Protein AF-A0A7K3IZN2-F1 (afdb_monomer)

Nearest PDB structures (foldseek):
  8r2d-assembly1_D  TM=2.328E-01  e=1.402E+00  Homo sapiens
  8rbx-assembly1_d  TM=2.480E-01  e=2.726E+00  Homo sapiens
  8rbz-assembly1_d  TM=2.252E-01  e=7.978E+00  Homo sapiens

pLDDT: mean 94.63, std 5.2, range [65.62, 98.69]

Radius of gyration: 19.04 Å; Cα contacts (8 Å, |Δi|>4): 300; chains: 1; bounding box: 40×36×53 Å

Secondary structure (DSSP, 8-state):
-TTSB--TTSTT--TTHHHHGGG--SSHHHHHHHHHHIIIIIHHHHHHH-HHHHHHHHHHHHHHHHHHHHHHHHHHHHHHHTTS-HHHHHHHHHHHHHHHHTT---SSHHHHHHHHHHHS-B--SHHHHHHHHHHHHHHSTTPEEEETTTTEEEEHHHHHHHHHHHHHHHHHH-TTTHHHHHHHHHHHHHHHHHHHHHHHH-S---

Mean predicted aligned error: 3.73 Å

Structure (mmCIF, N/CA/C/O backbone):
data_AF-A0A7K3IZN2-F1
#
_entry.id   AF-A0A7K3IZN2-F1
#
loop_
_atom_site.group_PDB
_atom_site.id
_atom_site.type_symbol
_atom_site.label_atom_id
_atom_site.label_alt_id
_atom_site.label_comp_id
_atom_site.label_asym_id
_atom_site.label_entity_id
_atom_site.label_seq_id
_atom_site.pdbx_PDB_ins_code
_atom_site.Cartn_x
_atom_site.Cartn_y
_atom_site.Cartn_z
_atom_site.occupancy
_atom_site.B_iso_or_equiv
_atom_site.auth_seq_id
_atom_site.auth_comp_id
_atom_site.auth_asym_id
_atom_site.auth_atom_id
_atom_site.pdbx_PDB_model_num
ATOM 1 N N . SER A 1 1 ? -2.792 -7.149 -15.063 1.00 67.12 1 SER A N 1
ATOM 2 C CA . SER A 1 1 ? -4.124 -7.344 -14.435 1.00 67.12 1 SER A CA 1
ATOM 3 C C . SER A 1 1 ? -4.876 -6.029 -14.482 1.00 67.12 1 SER A C 1
ATOM 5 O O . SER A 1 1 ? -4.332 -5.040 -14.019 1.00 67.12 1 SER A O 1
ATOM 7 N N . THR A 1 2 ? -6.097 -5.981 -15.021 1.00 83.88 2 THR A N 1
ATOM 8 C CA . THR A 1 2 ? -6.820 -4.718 -15.288 1.00 83.88 2 THR A CA 1
ATOM 9 C C . THR A 1 2 ? -7.118 -3.884 -14.033 1.00 83.88 2 THR A C 1
ATOM 11 O O . THR A 1 2 ? -7.290 -2.671 -14.140 1.00 83.88 2 THR A O 1
ATOM 14 N N . LEU A 1 3 ? -7.173 -4.521 -12.857 1.00 94.38 3 LEU A N 1
ATOM 15 C CA . LEU A 1 3 ? -7.628 -3.922 -11.596 1.00 94.38 3 LEU A CA 1
ATOM 16 C C . LEU A 1 3 ? -6.505 -3.584 -10.600 1.00 94.38 3 LEU A C 1
ATOM 18 O O . LEU A 1 3 ? -6.794 -2.972 -9.572 1.00 94.38 3 LEU A O 1
ATOM 22 N N . GLY A 1 4 ? -5.262 -3.996 -10.869 1.00 95.75 4 GLY A N 1
ATOM 23 C CA . GLY A 1 4 ? -4.106 -3.633 -10.043 1.00 95.75 4 GLY A CA 1
ATOM 24 C C . GLY A 1 4 ? -3.620 -2.215 -10.346 1.00 95.75 4 GLY A C 1
ATOM 25 O O . GLY A 1 4 ? -3.815 -1.732 -11.458 1.00 95.75 4 GLY A O 1
ATOM 26 N N . LEU A 1 5 ? -3.025 -1.549 -9.359 1.00 97.00 5 LEU A N 1
ATOM 27 C CA . LEU A 1 5 ? -2.559 -0.169 -9.466 1.00 97.00 5 LEU A CA 1
ATOM 28 C C . LEU A 1 5 ? -1.216 -0.118 -10.18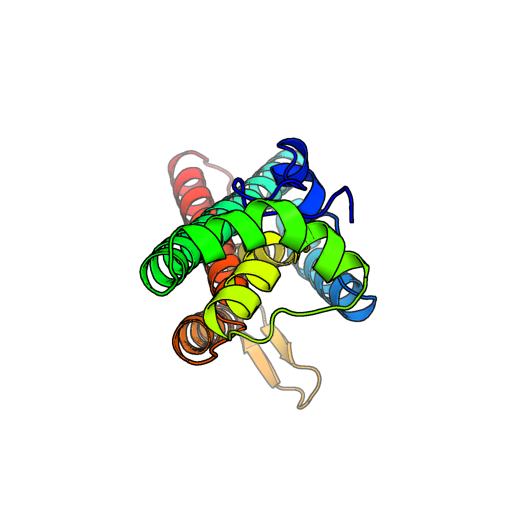3 1.00 97.00 5 LEU A C 1
ATOM 30 O O . LEU A 1 5 ? -0.214 -0.587 -9.656 1.00 97.00 5 LEU A O 1
ATOM 34 N N . TYR A 1 6 ? -1.213 0.446 -11.386 1.00 96.69 6 TYR A N 1
ATOM 35 C CA . TYR A 1 6 ? 0.014 0.799 -12.091 1.00 96.69 6 TYR A CA 1
ATOM 36 C C . TYR A 1 6 ? 0.435 2.226 -11.734 1.00 96.69 6 TYR A C 1
ATOM 38 O O . TYR A 1 6 ? -0.407 3.063 -11.411 1.00 96.69 6 TYR A O 1
ATOM 46 N N . PHE A 1 7 ? 1.728 2.523 -11.842 1.00 96.44 7 PHE A N 1
ATOM 47 C CA . PHE A 1 7 ? 2.221 3.889 -11.689 1.00 96.44 7 PHE A CA 1
ATOM 48 C C . PHE A 1 7 ? 1.625 4.804 -12.782 1.00 96.44 7 PHE A C 1
ATOM 50 O O . PHE A 1 7 ? 1.573 4.374 -13.935 1.00 96.44 7 PHE A O 1
ATOM 57 N N . PRO A 1 8 ? 1.239 6.067 -12.506 1.00 95.81 8 PRO A N 1
ATOM 58 C CA . PRO A 1 8 ? 0.595 6.957 -13.481 1.00 95.81 8 PRO A CA 1
ATOM 59 C C . PRO A 1 8 ? 1.332 7.207 -14.802 1.00 95.81 8 PRO A C 1
ATOM 61 O O . PRO A 1 8 ? 0.719 7.698 -15.746 1.00 95.81 8 PRO A O 1
ATOM 64 N N . LYS A 1 9 ? 2.638 6.922 -14.883 1.00 94.56 9 LYS A N 1
ATOM 65 C CA . LYS A 1 9 ? 3.413 6.999 -16.136 1.00 94.56 9 LYS A CA 1
ATOM 66 C C . LYS A 1 9 ? 3.343 5.732 -16.993 1.00 94.56 9 LYS A C 1
ATOM 68 O O . LYS A 1 9 ? 3.849 5.744 -18.105 1.00 94.56 9 LYS A O 1
ATOM 73 N N . SER A 1 10 ? 2.750 4.659 -16.483 1.00 94.44 10 SER A N 1
ATOM 74 C CA . SER A 1 10 ? 2.520 3.419 -17.218 1.00 94.44 10 SER A CA 1
ATOM 75 C C . SER A 1 10 ? 1.379 3.575 -18.219 1.00 94.44 10 SER A C 1
ATOM 77 O O . SER A 1 10 ? 0.338 4.142 -17.885 1.00 94.44 10 SER A O 1
ATOM 79 N N . GLU A 1 11 ? 1.515 2.975 -19.400 1.00 92.69 11 GLU A N 1
ATOM 80 C CA . GLU A 1 11 ? 0.431 2.869 -20.389 1.00 92.69 11 GLU A CA 1
ATOM 81 C C . GLU A 1 11 ? -0.781 2.084 -19.853 1.00 92.69 11 GLU A C 1
ATOM 83 O O . GLU A 1 11 ? -1.915 2.270 -20.295 1.00 92.69 11 GLU A O 1
ATOM 88 N N . ASN A 1 12 ? -0.556 1.227 -18.853 1.00 93.38 12 ASN A N 1
ATOM 89 C CA . ASN A 1 12 ? -1.578 0.374 -18.250 1.00 93.38 12 ASN A CA 1
ATOM 90 C C . ASN A 1 12 ? -2.361 1.050 -17.111 1.00 93.38 12 ASN A C 1
ATOM 92 O O . ASN A 1 12 ? -3.297 0.447 -16.561 1.00 93.38 12 ASN A O 1
ATOM 96 N N . PHE A 1 13 ? -1.999 2.282 -16.739 1.00 95.56 13 PHE A N 1
ATOM 97 C CA . PHE A 1 13 ? -2.647 3.001 -15.649 1.00 95.56 13 PHE A CA 1
ATOM 98 C C . PHE A 1 13 ? -4.091 3.381 -15.975 1.00 95.56 13 PHE A C 1
ATOM 100 O O . PHE A 1 13 ? -4.413 3.924 -17.032 1.00 95.56 13 PHE A O 1
ATOM 107 N N . LYS A 1 14 ? -4.981 3.138 -15.011 1.00 96.38 14 LYS A N 1
ATOM 108 C CA . LYS A 1 14 ? -6.383 3.558 -15.054 1.00 96.38 14 LYS A CA 1
ATOM 109 C C . LYS A 1 14 ? -6.765 4.140 -13.693 1.00 96.38 14 LYS A C 1
ATOM 111 O O . LYS A 1 14 ? -6.595 3.444 -12.695 1.00 96.38 14 LYS A O 1
ATOM 116 N N . PRO A 1 15 ? -7.385 5.334 -13.613 1.00 95.50 15 PRO A N 1
ATOM 117 C CA . PRO A 1 15 ? -7.719 5.968 -12.331 1.00 95.50 15 PRO A CA 1
ATOM 118 C C . PRO A 1 15 ? -8.533 5.094 -11.365 1.00 95.50 15 PRO A C 1
ATOM 120 O O . PRO A 1 15 ? -8.343 5.159 -10.154 1.00 95.50 15 PRO A O 1
ATOM 123 N N . VAL A 1 16 ? -9.405 4.225 -11.888 1.00 96.19 16 VAL A N 1
ATOM 124 C CA . VAL A 1 16 ? -10.205 3.282 -11.084 1.00 96.19 16 VAL A CA 1
ATOM 125 C C . VAL A 1 16 ? -9.343 2.315 -10.254 1.00 96.19 16 VAL A C 1
ATOM 127 O O . VAL A 1 16 ? -9.769 1.870 -9.186 1.00 96.19 16 VAL A O 1
ATOM 130 N N . GLN A 1 17 ? -8.108 2.046 -10.691 1.00 97.44 17 GLN A N 1
ATOM 131 C CA . GLN A 1 17 ? -7.169 1.157 -10.010 1.00 97.44 17 GLN A CA 1
ATOM 132 C C . GLN A 1 17 ? -6.768 1.666 -8.627 1.00 97.44 17 GLN A C 1
ATOM 134 O O . GLN A 1 17 ? -6.502 0.850 -7.746 1.00 97.44 17 GLN A O 1
ATOM 139 N N . ILE A 1 18 ? -6.815 2.984 -8.392 1.00 96.25 18 ILE A N 1
ATOM 140 C CA . ILE A 1 18 ? -6.566 3.591 -7.073 1.00 96.25 18 ILE A CA 1
ATOM 141 C C . ILE A 1 18 ? -7.499 2.994 -6.015 1.00 96.25 18 ILE A C 1
ATOM 143 O O . ILE A 1 18 ? -7.099 2.840 -4.868 1.00 96.25 18 ILE A O 1
ATOM 147 N N . LEU A 1 19 ? -8.714 2.595 -6.395 1.00 96.44 19 LEU A N 1
ATOM 148 C CA . LEU A 1 19 ? -9.635 1.919 -5.489 1.00 96.44 19 LEU A CA 1
ATOM 149 C C . LEU A 1 19 ? -9.602 0.397 -5.657 1.00 96.44 19 LEU A C 1
ATOM 151 O O . LEU A 1 19 ? -9.592 -0.332 -4.668 1.00 96.44 19 LEU A O 1
ATOM 155 N N . THR A 1 20 ? -9.594 -0.109 -6.893 1.00 97.00 20 THR A N 1
ATOM 156 C CA . THR A 1 20 ? -9.792 -1.550 -7.125 1.00 97.00 20 THR A CA 1
ATOM 157 C C . THR A 1 20 ? -8.609 -2.405 -6.687 1.00 97.00 20 THR A C 1
ATOM 159 O O . THR A 1 20 ? -8.820 -3.555 -6.304 1.00 97.00 20 THR A O 1
ATOM 162 N N . HIS A 1 21 ? -7.386 -1.865 -6.672 1.00 97.25 21 HIS A N 1
ATOM 163 C CA . HIS A 1 21 ? -6.201 -2.627 -6.266 1.00 97.25 21 HIS A CA 1
ATOM 164 C C . HIS A 1 21 ? -6.281 -3.133 -4.820 1.00 97.25 21 HIS A C 1
ATOM 166 O O . HIS A 1 21 ? -5.726 -4.189 -4.512 1.00 97.25 21 HIS A O 1
ATOM 172 N N . MET A 1 22 ? -7.020 -2.419 -3.960 1.00 97.06 22 MET A N 1
ATOM 173 C CA . MET A 1 22 ? -7.245 -2.774 -2.557 1.00 97.06 22 MET A CA 1
ATOM 174 C C . MET A 1 22 ? -7.975 -4.113 -2.387 1.00 97.06 22 MET A C 1
ATOM 176 O O . MET A 1 22 ? -7.964 -4.685 -1.301 1.00 97.06 22 MET A O 1
ATOM 180 N N . PHE A 1 23 ? -8.628 -4.607 -3.440 1.00 95.75 23 PHE A N 1
ATOM 181 C CA . PHE A 1 23 ? -9.385 -5.862 -3.438 1.00 95.75 23 PHE A CA 1
ATOM 182 C C . PHE A 1 23 ? -8.688 -6.972 -4.238 1.00 95.75 23 PHE A C 1
ATOM 184 O O . PHE A 1 23 ? -9.164 -8.107 -4.286 1.00 95.75 23 PHE A O 1
ATOM 191 N N . MET A 1 24 ? -7.544 -6.665 -4.849 1.00 96.25 24 MET A N 1
ATOM 192 C CA . MET A 1 24 ? -6.749 -7.607 -5.629 1.00 96.25 24 MET A CA 1
ATOM 193 C C . MET A 1 24 ? -5.702 -8.288 -4.752 1.00 96.25 24 MET A C 1
ATOM 195 O O . MET A 1 24 ? -5.190 -7.694 -3.809 1.00 96.25 24 MET A O 1
ATOM 199 N N . HIS A 1 25 ? -5.347 -9.529 -5.078 1.00 95.06 25 HIS A N 1
ATOM 200 C CA . HIS A 1 25 ? -4.358 -10.298 -4.325 1.00 95.06 25 HIS A CA 1
ATOM 201 C C . HIS A 1 25 ? -3.435 -11.052 -5.278 1.00 95.06 25 HIS A C 1
ATOM 203 O O . HIS A 1 25 ? -3.879 -11.596 -6.286 1.00 95.06 25 HIS A O 1
ATOM 209 N N . ALA A 1 26 ? -2.144 -11.073 -4.949 1.00 92.31 26 ALA A N 1
ATOM 210 C CA . ALA A 1 26 ? -1.105 -11.648 -5.807 1.00 92.31 26 ALA A CA 1
ATOM 211 C C . ALA A 1 26 ? -1.160 -13.183 -5.882 1.00 92.31 26 ALA A C 1
ATOM 213 O O . ALA A 1 26 ? -0.803 -13.772 -6.896 1.00 92.31 26 ALA A O 1
ATOM 214 N N . ASN A 1 27 ? -1.573 -13.839 -4.797 1.00 94.62 27 ASN A N 1
ATOM 215 C CA . ASN A 1 27 ? -1.677 -15.291 -4.698 1.00 94.62 27 ASN A CA 1
ATOM 216 C C . ASN A 1 27 ? -2.605 -15.684 -3.536 1.00 94.62 27 ASN A C 1
ATOM 218 O O . ASN A 1 27 ? -3.057 -14.833 -2.764 1.00 94.62 27 ASN A O 1
ATOM 222 N N . PHE A 1 28 ? -2.865 -16.987 -3.407 1.00 96.31 28 PHE A N 1
ATOM 223 C CA . PHE A 1 28 ? -3.730 -17.543 -2.367 1.00 96.31 28 PHE A CA 1
ATOM 224 C C . PHE A 1 28 ? -3.286 -17.165 -0.948 1.00 96.31 28 PHE A C 1
ATOM 226 O O . PHE A 1 28 ? -4.109 -16.715 -0.158 1.00 96.31 28 PHE A O 1
ATOM 233 N N . TRP A 1 29 ? -1.996 -17.295 -0.621 1.00 96.06 29 TRP A N 1
ATOM 234 C CA . TRP A 1 29 ? -1.496 -16.995 0.724 1.00 96.06 29 TRP A CA 1
ATOM 235 C C . TRP A 1 29 ? -1.621 -15.513 1.068 1.00 96.06 29 TRP A C 1
ATOM 237 O O . TRP A 1 29 ? -2.002 -15.167 2.185 1.00 96.06 29 TRP A O 1
ATOM 247 N N . HIS A 1 30 ? -1.380 -14.638 0.093 1.00 93.94 30 HIS A N 1
ATOM 248 C CA . HIS A 1 30 ? -1.576 -13.205 0.259 1.00 93.94 30 HIS A CA 1
ATOM 249 C C . HIS A 1 30 ? -3.050 -12.868 0.545 1.00 93.94 30 HIS A C 1
ATOM 251 O O . HIS A 1 30 ? -3.336 -12.066 1.432 1.00 93.94 30 HIS A O 1
ATOM 257 N N . LEU A 1 31 ? -3.998 -13.508 -0.148 1.00 96.19 31 LEU A N 1
ATOM 258 C CA . LEU A 1 31 ? -5.425 -13.378 0.163 1.00 96.19 31 LEU A CA 1
ATOM 259 C C . LEU A 1 31 ? -5.748 -13.917 1.560 1.00 96.19 31 LEU A C 1
ATOM 261 O O . LEU A 1 31 ? -6.372 -13.221 2.359 1.00 96.19 31 LEU A O 1
ATOM 265 N N . PHE A 1 32 ? -5.295 -15.131 1.864 1.00 97.38 32 PHE A N 1
ATOM 266 C CA . PHE A 1 32 ? -5.582 -15.812 3.119 1.00 97.38 32 PHE A CA 1
ATOM 267 C C . PHE A 1 32 ? -5.173 -14.973 4.332 1.00 97.38 32 PHE A C 1
ATOM 269 O O . PHE A 1 32 ? -6.008 -14.719 5.196 1.00 97.38 32 PHE A O 1
ATOM 276 N N . PHE A 1 33 ? -3.929 -14.486 4.389 1.00 95.31 33 PHE A N 1
ATOM 277 C CA . PHE A 1 33 ? -3.454 -13.730 5.552 1.00 95.31 33 PHE A CA 1
ATOM 278 C C . PHE A 1 33 ? -4.123 -12.359 5.696 1.00 95.31 33 PHE A C 1
ATOM 280 O O . PHE A 1 33 ? -4.414 -11.951 6.821 1.00 95.31 33 PHE A O 1
ATOM 287 N N . ASN A 1 34 ? -4.436 -11.676 4.588 1.00 96.56 34 ASN A N 1
ATOM 288 C CA . ASN A 1 34 ? -5.205 -10.431 4.646 1.00 96.56 34 ASN A CA 1
ATOM 289 C C . ASN A 1 34 ? -6.608 -10.679 5.206 1.00 96.56 34 ASN A C 1
ATOM 291 O O . ASN A 1 34 ? -7.033 -9.987 6.129 1.00 96.56 34 ASN A O 1
ATOM 295 N N . MET A 1 35 ? -7.317 -11.687 4.690 1.00 97.12 35 MET A N 1
ATOM 296 C CA . MET A 1 35 ? -8.674 -11.995 5.148 1.00 97.12 35 MET A CA 1
ATOM 297 C C . MET A 1 35 ? -8.683 -12.524 6.581 1.00 97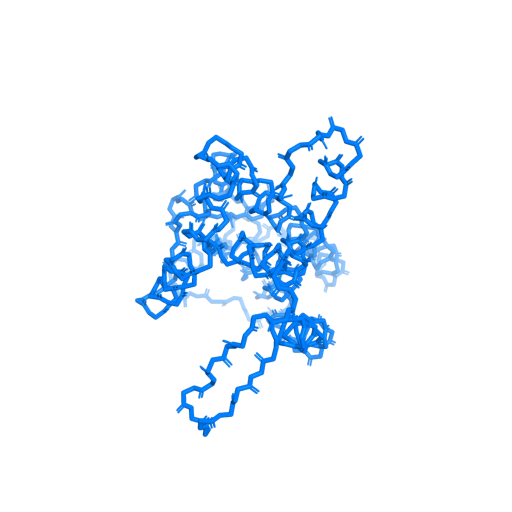.12 35 MET A C 1
ATOM 299 O O . MET A 1 35 ? -9.566 -12.171 7.353 1.00 97.12 35 MET A O 1
ATOM 303 N N . TYR A 1 36 ? -7.676 -13.305 6.971 1.00 95.81 36 TYR A N 1
ATOM 304 C CA . TYR A 1 36 ? -7.503 -13.782 8.340 1.00 95.81 36 TYR A CA 1
ATOM 305 C C . TYR A 1 36 ? -7.314 -12.622 9.327 1.00 95.81 36 TYR A C 1
ATOM 307 O O . TYR A 1 36 ? -7.978 -12.568 10.363 1.00 95.81 36 TYR A O 1
ATOM 315 N N . ALA A 1 37 ? -6.465 -11.648 8.989 1.00 95.94 37 ALA A N 1
ATOM 316 C CA . ALA A 1 37 ? -6.274 -10.460 9.813 1.00 95.94 37 ALA A CA 1
ATOM 317 C C . ALA A 1 37 ? -7.537 -9.579 9.866 1.00 95.94 37 ALA A C 1
ATOM 319 O O . ALA A 1 37 ? -7.912 -9.118 10.946 1.00 95.94 37 ALA A O 1
ATOM 320 N N . LEU A 1 38 ? -8.229 -9.381 8.737 1.00 96.31 38 LEU A N 1
ATOM 321 C CA . LEU A 1 38 ? -9.513 -8.668 8.709 1.00 96.31 38 LEU A CA 1
ATOM 322 C C . LEU A 1 38 ? -10.577 -9.365 9.554 1.00 96.31 38 LEU A C 1
ATOM 324 O O . LEU A 1 38 ? -11.294 -8.698 10.292 1.00 96.31 38 LEU A O 1
ATOM 328 N N . PHE A 1 39 ? -10.655 -10.690 9.489 1.00 96.38 39 PHE A N 1
ATOM 329 C CA . PHE A 1 39 ? -11.607 -11.465 10.270 1.00 96.38 39 PHE A CA 1
ATOM 330 C C . PHE A 1 39 ? -11.360 -11.306 11.775 1.00 96.38 39 PHE A C 1
ATOM 332 O O . PHE A 1 39 ? -12.281 -10.987 12.518 1.00 96.38 39 PHE A O 1
ATOM 339 N N . ILE A 1 40 ? -10.111 -11.447 12.230 1.00 95.00 40 ILE A N 1
ATOM 340 C CA . ILE A 1 40 ? -9.787 -11.379 13.663 1.00 95.00 40 ILE A CA 1
ATOM 341 C C . ILE A 1 40 ? -9.867 -9.951 14.200 1.00 95.00 40 ILE A C 1
ATOM 343 O O . ILE A 1 40 ? -10.526 -9.691 15.205 1.00 95.00 40 ILE A O 1
ATOM 347 N N . PHE A 1 41 ? -9.156 -9.018 13.570 1.00 97.44 41 PHE A N 1
ATOM 348 C CA . PHE A 1 41 ? -8.989 -7.669 14.109 1.00 97.44 41 PHE A CA 1
ATOM 349 C C . PHE A 1 41 ? -10.064 -6.716 13.597 1.00 97.44 41 PHE A C 1
ATOM 351 O O . PHE A 1 41 ? -10.544 -5.862 14.345 1.00 97.44 41 PHE A O 1
ATOM 358 N N . GLY A 1 42 ? -10.465 -6.873 12.334 1.00 97.06 42 GLY A N 1
ATOM 359 C CA . GLY A 1 42 ? -11.487 -6.038 11.715 1.00 97.06 42 GLY A CA 1
ATOM 360 C C . GLY A 1 42 ? -12.848 -6.209 12.378 1.00 97.06 42 GLY A C 1
ATOM 361 O O . GLY A 1 42 ? -13.454 -5.203 12.729 1.00 97.06 42 GLY A O 1
ATOM 362 N N . GLN A 1 43 ? -13.273 -7.443 12.674 1.00 96.06 43 GLN A N 1
ATOM 363 C CA . GLN A 1 43 ? -14.543 -7.698 13.368 1.00 96.06 43 GLN A CA 1
ATOM 364 C C . GLN A 1 43 ? -14.606 -7.009 14.742 1.00 96.06 43 GLN A C 1
ATOM 366 O O . GLN A 1 43 ? -15.633 -6.437 15.108 1.00 96.06 43 GLN A O 1
ATOM 371 N N . VAL A 1 44 ? -13.508 -7.020 15.508 1.00 96.69 44 VAL A N 1
ATOM 372 C CA . VAL A 1 44 ? -13.458 -6.338 16.812 1.00 96.69 44 VAL A CA 1
ATOM 373 C C . VAL A 1 44 ? -13.638 -4.829 16.643 1.00 96.69 44 VAL A C 1
ATOM 375 O O . VAL A 1 44 ? -14.430 -4.224 17.363 1.00 96.69 44 VAL A O 1
ATOM 378 N N . LEU A 1 45 ? -12.940 -4.217 15.683 1.00 97.50 45 LEU A N 1
ATOM 379 C CA . LEU A 1 45 ? -13.062 -2.782 15.413 1.00 97.50 45 LEU A CA 1
ATOM 380 C C . LEU A 1 45 ? -14.442 -2.405 14.864 1.00 97.50 45 LEU A C 1
ATOM 382 O O . LEU A 1 45 ? -15.002 -1.387 15.269 1.00 97.50 45 LEU A O 1
ATOM 386 N N . GLU A 1 46 ? -15.008 -3.218 13.974 1.00 97.44 46 GLU A N 1
ATOM 387 C CA . GLU A 1 46 ? -16.343 -3.005 13.420 1.00 97.44 46 GLU A CA 1
ATOM 388 C C . GLU A 1 46 ? -17.424 -3.073 14.500 1.00 97.44 46 GLU A C 1
ATOM 390 O O . GLU A 1 46 ? -18.307 -2.219 14.521 1.00 97.44 46 GLU A O 1
ATOM 395 N N . ASN A 1 47 ? -17.319 -3.998 15.457 1.00 95.44 47 ASN A N 1
ATOM 396 C CA . ASN A 1 47 ? -18.249 -4.075 16.585 1.00 95.44 47 ASN A CA 1
ATOM 397 C C . ASN A 1 47 ? -18.203 -2.826 17.483 1.00 95.44 47 ASN A C 1
ATOM 399 O O . ASN A 1 47 ? -19.230 -2.434 18.034 1.00 95.44 47 ASN A O 1
ATOM 403 N N . VAL A 1 48 ? -17.037 -2.186 17.626 1.00 94.06 48 VAL A N 1
ATOM 404 C CA . VAL A 1 48 ? -16.895 -0.951 18.419 1.00 94.06 48 VAL A CA 1
ATOM 405 C C . VAL A 1 48 ? -17.369 0.282 17.652 1.00 94.06 48 VAL A C 1
ATOM 407 O O . VAL A 1 48 ? -18.011 1.168 18.216 1.00 94.06 48 VAL A O 1
ATOM 410 N N . TRP A 1 49 ? -17.046 0.375 16.365 1.00 95.94 49 TRP A N 1
ATOM 411 C CA . TRP A 1 49 ? -17.278 1.589 15.579 1.00 95.94 49 TRP A CA 1
ATOM 412 C C . TRP A 1 49 ? -18.564 1.578 14.751 1.00 95.94 49 TRP A C 1
ATOM 414 O O . TRP A 1 49 ? -19.017 2.640 14.306 1.00 95.94 49 TRP A O 1
ATOM 424 N N . GLY A 1 50 ? -19.133 0.401 14.519 1.00 96.12 50 GLY A N 1
ATOM 425 C CA . GLY A 1 50 ? -20.146 0.144 13.508 1.00 96.12 50 GLY A CA 1
ATOM 426 C C . GLY A 1 50 ? -19.574 0.094 12.079 1.00 96.12 50 GLY A C 1
ATOM 427 O O . GLY A 1 50 ? -18.492 0.630 11.799 1.00 96.12 50 GLY A O 1
ATOM 428 N N . PRO A 1 51 ? -20.345 -0.469 11.129 1.00 96.62 51 PRO A N 1
ATOM 429 C CA . PRO A 1 51 ? -19.887 -0.759 9.766 1.00 96.62 51 PRO A CA 1
ATOM 430 C C . PRO A 1 51 ? -19.440 0.490 9.000 1.00 96.62 51 PRO A C 1
ATOM 432 O O . PRO A 1 51 ? -18.430 0.485 8.301 1.00 96.62 51 PRO A O 1
ATOM 435 N N . LYS A 1 52 ? -20.151 1.615 9.163 1.00 96.81 52 LYS A N 1
ATOM 436 C CA . LYS A 1 52 ? -19.848 2.859 8.436 1.00 96.81 52 LYS A CA 1
ATOM 437 C C . LYS A 1 52 ? -18.467 3.415 8.788 1.00 96.81 52 LYS A C 1
ATOM 439 O O . LYS A 1 52 ? -17.712 3.798 7.898 1.00 96.81 52 LYS A O 1
ATOM 444 N N . ARG A 1 53 ? -18.145 3.505 10.081 1.00 96.00 53 ARG A N 1
ATOM 445 C CA . ARG A 1 53 ? -16.847 4.028 10.529 1.00 96.00 53 ARG A CA 1
ATOM 446 C C . ARG A 1 53 ? -15.733 3.040 10.208 1.00 96.00 53 ARG A C 1
ATOM 448 O O . ARG A 1 53 ? -14.690 3.476 9.737 1.00 96.00 53 ARG A O 1
ATOM 455 N N . PHE A 1 54 ? -15.971 1.741 10.378 1.00 98.12 54 PHE A N 1
ATOM 456 C CA . PHE A 1 54 ? -15.009 0.718 9.979 1.00 98.12 54 PHE A CA 1
ATOM 457 C C . PHE A 1 54 ? -14.649 0.811 8.489 1.00 98.12 54 PHE A C 1
ATOM 459 O O . PHE A 1 54 ? -13.469 0.883 8.155 1.00 98.12 54 PHE A O 1
ATOM 466 N N . LEU A 1 55 ? -15.644 0.931 7.602 1.00 98.00 55 LEU A N 1
ATOM 467 C CA . LEU A 1 55 ? -15.411 1.083 6.165 1.00 98.00 55 LEU A CA 1
ATOM 468 C C . LEU A 1 55 ? -14.616 2.355 5.833 1.00 98.00 55 LEU A C 1
ATOM 470 O O . LEU A 1 55 ? -13.669 2.296 5.054 1.00 98.00 55 LEU A O 1
ATOM 474 N N . ILE A 1 56 ? -14.961 3.499 6.439 1.00 98.25 56 ILE A N 1
ATOM 475 C CA . ILE A 1 56 ? -14.198 4.746 6.255 1.00 98.25 56 ILE A CA 1
ATOM 476 C C . ILE A 1 56 ? -12.748 4.548 6.702 1.00 98.25 56 ILE A C 1
ATOM 478 O O . ILE A 1 56 ? -11.830 4.964 5.999 1.00 98.25 56 ILE A O 1
ATOM 482 N N . TYR A 1 57 ? -12.539 3.899 7.849 1.00 98.50 57 TYR A N 1
ATOM 483 C CA . TYR A 1 57 ? -11.205 3.626 8.368 1.00 98.50 57 TYR A CA 1
ATOM 484 C C . TYR A 1 57 ? -10.399 2.746 7.409 1.00 98.50 57 TYR A C 1
ATOM 486 O O . TYR A 1 57 ? -9.284 3.110 7.038 1.00 98.50 57 TYR A O 1
ATOM 494 N N . TYR A 1 58 ? -10.985 1.637 6.953 1.00 98.56 58 TYR A N 1
ATOM 495 C CA . TYR A 1 58 ? -10.379 0.718 5.991 1.00 98.56 58 TYR A CA 1
ATOM 496 C C . TYR A 1 58 ? -9.983 1.435 4.691 1.00 98.56 58 TYR A C 1
ATOM 498 O O . TYR A 1 58 ? -8.841 1.319 4.244 1.00 98.56 58 TYR A O 1
ATOM 506 N N . LEU A 1 59 ? -10.893 2.235 4.122 1.00 98.50 59 LEU A N 1
ATOM 507 C CA . LEU A 1 59 ? -10.640 2.990 2.893 1.00 98.50 59 LEU A CA 1
ATOM 508 C C . LEU A 1 59 ? -9.543 4.040 3.073 1.00 98.50 59 LEU A C 1
ATOM 510 O O . LEU A 1 59 ? -8.655 4.133 2.233 1.00 98.50 59 LEU A O 1
ATOM 514 N N . VAL A 1 60 ? -9.552 4.799 4.171 1.00 98.69 60 VAL A N 1
ATOM 515 C CA . VAL A 1 60 ? -8.512 5.807 4.435 1.00 98.69 60 VAL A CA 1
ATOM 516 C C . VAL A 1 60 ? -7.143 5.158 4.624 1.00 98.69 60 VAL A C 1
ATOM 518 O O . VAL A 1 60 ? -6.156 5.677 4.108 1.00 98.69 60 VAL A O 1
ATOM 521 N N . CYS A 1 61 ? -7.067 4.015 5.308 1.00 98.69 61 CYS A N 1
ATOM 522 C CA . CYS A 1 61 ? -5.805 3.295 5.467 1.00 98.69 61 CYS A CA 1
ATOM 523 C C . CYS A 1 61 ? -5.295 2.754 4.124 1.00 98.69 61 CYS A C 1
ATOM 525 O O . CYS A 1 61 ? -4.122 2.924 3.807 1.00 98.69 61 CYS A O 1
ATOM 527 N N . GLY A 1 62 ? -6.162 2.149 3.307 1.00 98.44 62 GLY A N 1
ATOM 528 C CA . GLY A 1 62 ? -5.764 1.634 1.995 1.00 98.44 62 GLY A CA 1
ATOM 529 C C . GLY A 1 62 ? -5.367 2.728 1.003 1.00 98.44 62 GLY A C 1
ATOM 530 O O . GLY A 1 62 ? -4.330 2.618 0.360 1.00 98.44 62 GLY A O 1
ATOM 531 N N . LEU A 1 63 ? -6.122 3.827 0.934 1.00 98.44 63 LEU A N 1
ATOM 532 C CA . LEU A 1 63 ? -5.774 4.976 0.089 1.00 98.44 63 LEU A CA 1
ATOM 533 C C . LEU A 1 63 ? -4.513 5.695 0.586 1.00 98.44 63 LEU A C 1
ATOM 535 O O . LEU A 1 63 ? -3.707 6.147 -0.222 1.00 98.44 63 LEU A O 1
ATOM 539 N N . GLY A 1 64 ? -4.314 5.777 1.904 1.00 98.50 64 GLY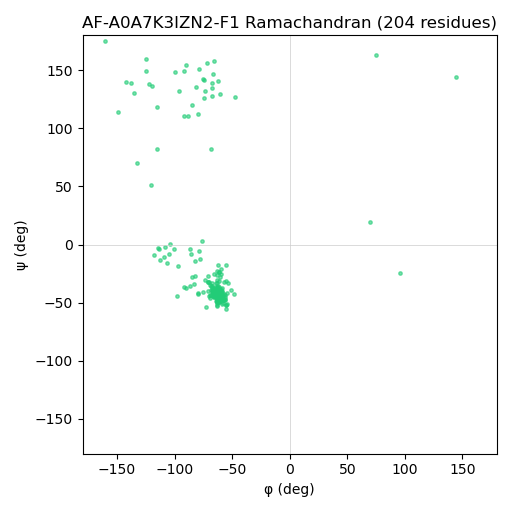 A N 1
ATOM 540 C CA . GLY A 1 64 ? -3.083 6.291 2.500 1.00 98.50 64 GLY A CA 1
ATOM 541 C C . GLY A 1 64 ? -1.867 5.430 2.161 1.00 98.50 64 GLY A C 1
ATOM 542 O O . GLY A 1 64 ? -0.825 5.956 1.779 1.00 98.50 64 GLY A O 1
ATOM 543 N N . ALA A 1 65 ? -2.020 4.105 2.221 1.00 98.25 65 ALA A N 1
ATOM 544 C CA . ALA A 1 65 ? -1.003 3.160 1.779 1.00 98.25 65 ALA A CA 1
ATOM 545 C C . ALA A 1 65 ? -0.679 3.322 0.288 1.00 98.25 65 ALA A C 1
ATOM 547 O O . ALA A 1 65 ? 0.495 3.406 -0.061 1.00 98.25 65 ALA A O 1
ATOM 548 N N . ALA A 1 66 ? -1.699 3.433 -0.570 1.00 97.56 66 ALA A N 1
ATOM 549 C CA . ALA A 1 66 ? -1.526 3.682 -1.999 1.00 97.56 66 ALA A CA 1
ATOM 550 C C . ALA A 1 66 ? -0.792 5.004 -2.256 1.00 97.56 66 ALA A C 1
ATOM 552 O O . ALA A 1 66 ? 0.146 5.047 -3.041 1.00 97.56 66 ALA A O 1
ATOM 553 N N . LEU A 1 67 ? -1.140 6.077 -1.544 1.00 97.69 67 LEU A N 1
ATOM 554 C CA . LEU A 1 67 ? -0.449 7.358 -1.675 1.00 97.69 67 LEU A CA 1
ATOM 555 C C . LEU A 1 67 ? 1.035 7.254 -1.290 1.00 97.69 67 LEU A C 1
ATOM 557 O O . LEU A 1 67 ? 1.897 7.748 -2.018 1.00 97.69 67 LEU A O 1
ATOM 561 N N . THR A 1 68 ? 1.352 6.613 -0.162 1.00 97.25 68 THR A N 1
ATOM 562 C CA . THR A 1 68 ? 2.746 6.415 0.263 1.00 97.25 68 THR A CA 1
ATOM 563 C C . THR A 1 68 ? 3.508 5.538 -0.728 1.00 97.25 68 THR A C 1
ATOM 565 O O . THR A 1 68 ? 4.620 5.888 -1.114 1.00 97.25 68 THR A O 1
ATOM 568 N N . HIS A 1 69 ? 2.888 4.455 -1.189 1.00 95.75 69 HIS A N 1
ATOM 569 C CA . HIS A 1 69 ? 3.418 3.570 -2.220 1.00 95.75 69 HIS A CA 1
ATOM 570 C C . HIS A 1 69 ? 3.778 4.330 -3.505 1.00 95.75 69 HIS A C 1
ATOM 572 O O . HIS A 1 69 ? 4.933 4.313 -3.931 1.00 95.75 69 HIS A O 1
ATOM 578 N N . GLU A 1 70 ? 2.819 5.064 -4.077 1.00 95.88 70 GLU A N 1
ATOM 579 C CA . GLU A 1 70 ? 3.013 5.855 -5.297 1.00 95.88 70 GLU A CA 1
ATOM 580 C C . GLU A 1 70 ? 4.076 6.943 -5.119 1.00 95.88 70 GLU A C 1
ATOM 582 O O . GLU A 1 70 ? 4.804 7.255 -6.056 1.00 95.88 70 GLU A O 1
ATOM 587 N N . SER A 1 71 ? 4.219 7.493 -3.909 1.00 95.88 71 SER A N 1
ATOM 588 C CA . SER A 1 71 ? 5.260 8.484 -3.610 1.00 95.88 71 SER A CA 1
ATOM 589 C C . SER A 1 71 ? 6.663 7.870 -3.645 1.00 95.88 71 SER A C 1
ATOM 591 O O . SER A 1 71 ? 7.594 8.492 -4.159 1.00 95.88 71 SER A O 1
ATOM 593 N N . VAL A 1 72 ? 6.825 6.642 -3.138 1.00 94.94 72 VAL A N 1
ATOM 594 C CA . VAL A 1 72 ? 8.105 5.919 -3.208 1.00 94.94 72 VAL A CA 1
ATOM 595 C C . VAL A 1 72 ? 8.411 5.512 -4.647 1.00 94.94 72 VAL A C 1
ATOM 597 O O . VAL A 1 72 ? 9.529 5.734 -5.107 1.00 94.94 72 VAL A O 1
ATOM 600 N N . ILE A 1 73 ? 7.419 5.012 -5.390 1.00 95.25 73 ILE A N 1
ATOM 601 C CA . ILE A 1 73 ? 7.592 4.718 -6.817 1.00 95.25 73 ILE A CA 1
ATOM 602 C C . ILE A 1 73 ? 7.960 5.980 -7.598 1.00 95.25 73 ILE A C 1
ATOM 604 O O . ILE A 1 73 ? 8.868 5.932 -8.421 1.00 95.25 73 ILE A O 1
ATOM 608 N N . ALA A 1 74 ? 7.323 7.121 -7.331 1.00 96.38 74 ALA A N 1
ATOM 609 C CA . ALA A 1 74 ? 7.657 8.378 -7.994 1.00 96.38 74 ALA A CA 1
ATOM 610 C C . ALA A 1 74 ? 9.115 8.795 -7.741 1.00 96.38 74 ALA A C 1
ATOM 612 O O . ALA A 1 74 ? 9.797 9.251 -8.662 1.00 96.38 74 ALA A O 1
ATOM 613 N N . TYR A 1 75 ? 9.610 8.604 -6.515 1.00 94.81 75 TYR A N 1
ATOM 614 C CA . TYR A 1 75 ? 11.013 8.836 -6.179 1.00 94.81 75 TYR A CA 1
ATOM 615 C C . TYR A 1 75 ? 11.952 7.882 -6.936 1.00 94.81 75 TYR A C 1
ATOM 617 O O . TYR A 1 75 ? 12.953 8.321 -7.507 1.00 94.81 75 TYR A O 1
ATOM 625 N N . GLU A 1 76 ? 11.627 6.589 -6.991 1.00 93.94 76 GLU A N 1
ATOM 626 C CA . GLU A 1 76 ? 12.428 5.608 -7.729 1.00 93.94 76 GLU A CA 1
ATOM 627 C C . GLU A 1 76 ? 12.410 5.849 -9.241 1.00 93.94 76 GLU A C 1
ATOM 629 O O . GLU A 1 76 ? 13.465 5.801 -9.872 1.00 93.94 76 GLU A O 1
ATOM 634 N N . TYR A 1 77 ? 11.252 6.189 -9.809 1.00 95.94 77 TYR A N 1
ATOM 635 C CA . TYR A 1 77 ? 11.105 6.596 -11.203 1.00 95.94 77 TYR A CA 1
ATOM 636 C C . TYR A 1 77 ? 12.029 7.775 -11.513 1.00 95.94 77 TYR A C 1
ATOM 638 O O . TYR A 1 77 ? 12.837 7.687 -12.433 1.00 95.94 77 TYR A O 1
ATOM 646 N N . ALA A 1 78 ? 11.980 8.843 -10.706 1.00 96.12 78 ALA A N 1
ATOM 647 C CA . ALA A 1 78 ? 12.832 10.018 -10.889 1.00 96.12 78 ALA A CA 1
ATOM 648 C C . ALA A 1 78 ? 14.330 9.669 -10.836 1.00 96.12 78 ALA A C 1
ATOM 650 O O . ALA A 1 78 ? 15.124 10.210 -11.603 1.00 96.12 78 ALA A O 1
ATOM 651 N N . ARG A 1 79 ? 14.726 8.736 -9.964 1.00 94.56 79 ARG A N 1
ATOM 652 C CA . ARG A 1 79 ? 16.107 8.244 -9.896 1.00 94.56 79 ARG A CA 1
ATOM 653 C C . ARG A 1 79 ? 16.499 7.459 -11.152 1.00 94.56 79 ARG A C 1
ATOM 655 O O . ARG A 1 79 ? 17.598 7.652 -11.657 1.00 94.56 79 ARG A O 1
ATOM 662 N N . LEU A 1 80 ? 15.627 6.579 -11.643 1.00 95.25 80 LEU A N 1
ATOM 663 C CA . LEU A 1 80 ? 15.909 5.714 -12.792 1.00 95.25 80 LEU A CA 1
ATOM 664 C C . LEU A 1 80 ? 15.981 6.490 -14.107 1.00 95.25 80 LEU A C 1
ATOM 666 O O . LEU A 1 80 ? 16.916 6.275 -14.872 1.00 95.25 80 LEU A O 1
ATOM 670 N N . VAL A 1 81 ? 15.052 7.420 -14.351 1.00 95.94 81 VAL A N 1
ATOM 671 C CA . VAL A 1 81 ? 15.044 8.201 -15.602 1.00 95.94 81 VAL A CA 1
ATOM 672 C C . VAL A 1 81 ? 16.258 9.118 -15.741 1.00 95.94 81 VAL A C 1
ATOM 674 O O . VAL A 1 81 ? 16.666 9.414 -16.855 1.00 95.94 81 VAL A O 1
ATOM 677 N N . ASN A 1 82 ? 16.871 9.524 -14.626 1.00 95.00 82 ASN A N 1
ATOM 678 C CA . ASN A 1 82 ? 18.112 10.301 -14.634 1.00 95.00 82 ASN A CA 1
ATOM 679 C C . ASN A 1 82 ? 19.364 9.448 -14.908 1.00 95.00 82 ASN A C 1
ATOM 681 O O . ASN A 1 82 ? 20.432 10.005 -15.152 1.00 95.00 82 ASN A O 1
ATOM 685 N N . ASN A 1 83 ? 19.250 8.117 -14.859 1.00 93.81 83 ASN A N 1
ATOM 686 C CA . ASN A 1 83 ? 20.365 7.182 -15.033 1.00 93.81 83 ASN A CA 1
ATOM 687 C C . ASN A 1 83 ? 20.378 6.498 -16.411 1.00 93.81 83 ASN A C 1
ATOM 689 O O . ASN A 1 83 ? 21.261 5.682 -16.666 1.00 93.81 83 ASN A O 1
ATOM 693 N N . ILE A 1 84 ? 19.419 6.805 -17.288 1.00 95.50 84 ILE A N 1
ATOM 694 C CA . ILE A 1 84 ? 19.333 6.269 -18.654 1.00 95.50 84 ILE A CA 1
ATOM 695 C C . ILE A 1 84 ? 19.270 7.411 -19.674 1.00 95.50 84 ILE A C 1
ATOM 697 O O . ILE A 1 84 ? 18.947 8.548 -19.331 1.00 95.50 84 ILE A O 1
ATOM 701 N N . THR A 1 85 ? 19.599 7.127 -20.936 1.00 96.88 85 THR A N 1
ATOM 702 C CA . THR A 1 85 ? 19.509 8.124 -22.013 1.00 96.88 85 THR A CA 1
ATOM 703 C C . THR A 1 85 ? 18.046 8.424 -22.373 1.00 96.88 85 THR A C 1
ATOM 705 O O . THR A 1 85 ? 17.183 7.565 -22.171 1.00 96.88 85 THR A O 1
ATOM 708 N N . PRO A 1 86 ? 17.745 9.607 -22.944 1.00 96.25 86 PRO A N 1
ATOM 709 C CA . PRO A 1 86 ? 16.403 9.927 -23.433 1.00 96.25 86 PRO A CA 1
ATOM 710 C C . PRO A 1 86 ? 15.850 8.897 -24.429 1.00 96.25 86 PRO A C 1
ATOM 712 O O . PRO A 1 86 ? 14.704 8.486 -24.287 1.00 96.25 86 PRO A O 1
ATOM 715 N N . ASP A 1 87 ? 16.680 8.409 -25.356 1.00 96.75 87 ASP A N 1
ATOM 716 C CA . ASP A 1 87 ? 16.280 7.390 -26.337 1.00 96.75 87 ASP A CA 1
ATOM 717 C C . ASP A 1 87 ? 15.906 6.061 -25.657 1.00 96.75 87 ASP A C 1
ATOM 719 O O . ASP A 1 87 ? 14.900 5.436 -25.989 1.00 96.75 87 ASP A O 1
ATOM 723 N N . ASN A 1 88 ? 16.680 5.643 -24.647 1.00 96.81 88 ASN A N 1
ATOM 724 C CA . ASN A 1 88 ? 16.378 4.439 -23.872 1.00 96.81 88 ASN A CA 1
ATOM 725 C C . ASN A 1 88 ? 15.102 4.613 -23.037 1.00 96.81 88 ASN A C 1
ATOM 727 O O . ASN A 1 88 ? 14.333 3.663 -22.891 1.00 96.81 88 ASN A O 1
ATOM 731 N N . LEU A 1 89 ? 14.868 5.807 -22.483 1.00 96.31 89 LEU A N 1
ATOM 732 C CA . LEU A 1 89 ? 13.633 6.127 -21.768 1.00 96.31 89 LEU A CA 1
ATOM 733 C C . LEU A 1 89 ? 12.421 6.021 -22.697 1.00 96.31 89 LEU A C 1
ATOM 735 O O . LEU A 1 89 ? 11.446 5.363 -22.341 1.00 96.31 89 LEU A O 1
ATOM 739 N N . GLU A 1 90 ? 12.487 6.639 -23.875 1.00 95.50 90 GLU A N 1
ATOM 740 C CA . GLU A 1 90 ? 11.415 6.587 -24.870 1.00 95.50 90 GLU A CA 1
ATOM 741 C C . GLU A 1 90 ? 11.113 5.144 -25.291 1.00 95.50 90 GLU A C 1
ATOM 743 O O . GLU A 1 90 ? 9.951 4.735 -25.310 1.00 95.50 90 GLU A O 1
ATOM 748 N N . LEU A 1 91 ? 12.152 4.338 -25.513 1.00 95.94 91 LEU A N 1
ATOM 749 C CA . LEU A 1 91 ? 11.999 2.924 -25.840 1.00 95.94 91 LEU A CA 1
ATOM 750 C C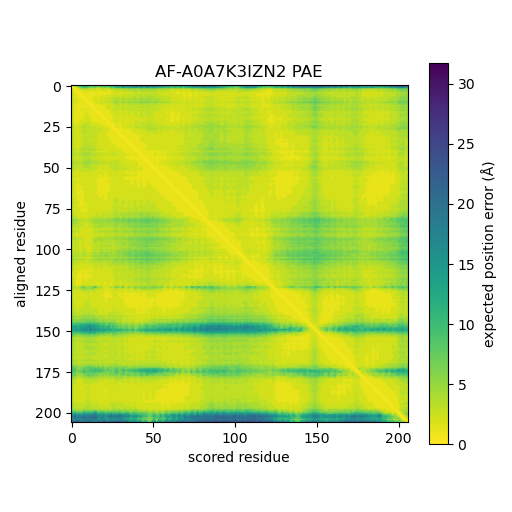 . LEU A 1 91 ? 11.284 2.138 -24.725 1.00 95.94 91 LEU A C 1
ATOM 752 O O . LEU A 1 91 ? 10.380 1.353 -25.004 1.00 95.94 91 LEU A O 1
ATOM 756 N N . VAL A 1 92 ? 11.640 2.360 -23.454 1.00 96.81 92 VAL A N 1
ATOM 757 C CA . VAL A 1 92 ? 10.970 1.690 -22.321 1.00 96.81 92 VAL A CA 1
ATOM 758 C C . VAL A 1 92 ? 9.519 2.143 -22.175 1.00 96.81 92 VAL A C 1
ATOM 760 O O . VAL A 1 92 ? 8.663 1.314 -21.869 1.00 96.81 92 VAL A O 1
ATOM 763 N N . LEU A 1 93 ? 9.231 3.431 -22.378 1.00 95.06 93 LEU A N 1
ATOM 764 C CA . LEU A 1 93 ? 7.871 3.962 -22.275 1.00 95.06 93 LEU A CA 1
ATOM 765 C C . LEU A 1 93 ? 6.953 3.398 -23.364 1.00 95.06 93 LEU A C 1
ATOM 767 O O . LEU A 1 93 ? 5.827 3.037 -23.043 1.00 95.06 93 LEU A O 1
ATOM 771 N N . ASN A 1 94 ? 7.447 3.278 -24.600 1.00 94.69 94 ASN A N 1
ATOM 772 C CA . ASN A 1 94 ? 6.645 2.864 -25.755 1.00 94.69 94 ASN A CA 1
ATOM 773 C C . ASN A 1 94 ? 6.571 1.337 -25.938 1.00 94.69 94 ASN A C 1
ATOM 775 O O . ASN A 1 94 ? 5.558 0.810 -26.389 1.00 94.69 94 ASN A O 1
ATOM 779 N N . GLU A 1 95 ? 7.647 0.603 -25.634 1.00 94.69 95 GLU A N 1
ATOM 780 C CA . GLU A 1 95 ? 7.722 -0.844 -25.900 1.00 94.69 95 GLU A CA 1
ATOM 781 C C . GLU A 1 95 ? 7.754 -1.697 -24.628 1.00 94.69 95 GLU A C 1
ATOM 783 O O . GLU A 1 95 ? 7.557 -2.916 -24.680 1.00 94.69 95 GLU A O 1
ATOM 788 N N . GLY A 1 96 ? 7.979 -1.086 -23.461 1.00 94.88 96 GLY A N 1
ATOM 789 C CA . GLY A 1 96 ? 8.219 -1.814 -22.217 1.00 94.88 96 GLY A CA 1
ATOM 790 C C . GLY A 1 96 ? 7.053 -2.696 -21.776 1.00 94.88 96 GLY A C 1
ATOM 791 O O . GLY A 1 96 ? 7.300 -3.805 -21.289 1.00 94.88 96 GLY A O 1
ATOM 792 N N . SER A 1 97 ? 5.809 -2.244 -21.984 1.00 94.19 97 SER A N 1
ATOM 793 C CA . SER A 1 97 ? 4.601 -3.025 -21.682 1.00 94.19 97 SER A CA 1
ATOM 794 C C . SER A 1 97 ? 4.532 -4.287 -22.546 1.00 94.19 97 SER A C 1
ATOM 796 O O . SER A 1 97 ? 4.464 -5.397 -22.017 1.00 94.19 97 SER A O 1
ATOM 798 N N . ALA A 1 98 ? 4.664 -4.143 -23.869 1.00 94.62 98 ALA A N 1
ATOM 799 C CA . ALA A 1 98 ? 4.640 -5.269 -24.803 1.00 94.62 98 ALA A CA 1
ATOM 800 C C . ALA A 1 98 ? 5.788 -6.264 -24.546 1.00 94.62 98 ALA A C 1
ATOM 802 O O . ALA A 1 98 ? 5.592 -7.480 -24.598 1.00 94.62 98 ALA A O 1
ATOM 803 N N . TYR A 1 99 ? 6.984 -5.765 -24.214 1.00 94.88 99 TYR A N 1
ATOM 804 C CA . TYR A 1 99 ? 8.111 -6.612 -23.816 1.00 94.88 99 TYR A CA 1
ATOM 805 C C . TYR A 1 99 ? 7.806 -7.406 -22.543 1.00 94.88 99 TYR A C 1
ATOM 807 O O . TYR A 1 99 ? 8.054 -8.612 -22.505 1.00 94.88 99 TYR A O 1
ATOM 815 N N . TYR A 1 100 ? 7.250 -6.750 -21.521 1.00 94.44 100 TYR A N 1
ATOM 816 C CA . TYR A 1 100 ? 6.931 -7.382 -20.241 1.00 94.44 100 TYR A CA 1
ATOM 817 C C . TYR A 1 100 ? 5.884 -8.489 -20.411 1.00 94.44 100 TYR A C 1
ATOM 819 O O . TYR A 1 100 ? 6.059 -9.593 -19.896 1.00 94.44 100 TYR A O 1
ATOM 827 N N . GLU A 1 101 ? 4.836 -8.235 -21.198 1.00 93.38 101 GLU A N 1
ATOM 828 C CA . GLU A 1 101 ? 3.799 -9.225 -21.519 1.00 93.38 101 GLU A CA 1
ATOM 829 C C . GLU A 1 101 ? 4.344 -10.423 -22.308 1.00 93.38 101 GLU A C 1
ATOM 831 O O . GLU A 1 101 ? 3.905 -11.555 -22.102 1.00 93.38 101 GLU A O 1
ATOM 836 N N . ALA A 1 102 ? 5.350 -10.203 -23.157 1.00 95.50 102 ALA A N 1
ATOM 837 C CA . ALA A 1 102 ? 6.061 -11.265 -23.866 1.00 95.50 102 ALA A CA 1
ATOM 838 C C . ALA A 1 102 ? 7.070 -12.034 -22.984 1.00 95.50 102 ALA A C 1
ATOM 840 O O . ALA A 1 102 ? 7.790 -12.893 -23.499 1.00 95.50 102 ALA A O 1
ATOM 841 N N . GLY A 1 103 ? 7.169 -11.721 -21.685 1.00 94.38 103 GLY A N 1
ATOM 842 C CA . GLY A 1 103 ? 8.144 -12.317 -20.765 1.00 94.38 103 GLY A CA 1
ATOM 843 C C . GLY A 1 103 ? 9.590 -11.893 -21.043 1.00 94.38 103 GLY A C 1
ATOM 844 O O . GLY A 1 103 ? 10.524 -12.583 -20.635 1.00 94.38 103 GLY A O 1
ATOM 845 N N . LYS A 1 104 ? 9.784 -10.784 -21.764 1.00 95.69 104 LYS A N 1
ATOM 846 C CA . LYS A 1 104 ? 11.094 -10.240 -22.130 1.00 95.69 104 LYS A CA 1
ATOM 847 C C . LYS A 1 104 ? 11.483 -9.099 -21.200 1.00 95.69 104 LYS A C 1
ATOM 849 O O . LYS A 1 104 ? 10.649 -8.313 -20.751 1.00 95.69 104 LYS A O 1
ATOM 854 N N . VAL A 1 105 ? 12.786 -8.970 -20.986 1.00 95.19 105 VAL A N 1
ATOM 855 C CA . VAL A 1 105 ? 13.392 -7.864 -20.244 1.00 95.19 105 VAL A CA 1
ATOM 856 C C . VAL A 1 105 ? 14.445 -7.175 -21.096 1.00 95.19 105 VAL A C 1
ATOM 858 O O . VAL A 1 105 ? 15.074 -7.813 -21.944 1.00 95.19 105 VAL A O 1
ATOM 861 N N . PHE A 1 106 ? 14.627 -5.873 -20.888 1.00 95.69 106 PHE A N 1
ATOM 862 C CA . PHE A 1 106 ? 15.731 -5.144 -21.507 1.00 95.69 106 PHE A CA 1
ATOM 863 C C . PHE A 1 106 ? 17.077 -5.619 -20.948 1.00 95.69 106 PHE A C 1
ATOM 865 O O . PHE A 1 106 ? 17.180 -5.979 -19.777 1.00 95.69 106 PHE A O 1
ATOM 872 N N . SER A 1 107 ? 18.110 -5.611 -21.792 1.00 94.00 107 SER A N 1
ATOM 873 C CA . SER A 1 107 ? 19.467 -6.012 -21.395 1.00 94.00 107 SER A CA 1
ATOM 874 C C . SER A 1 107 ? 20.161 -4.966 -20.521 1.00 94.00 107 SER A C 1
ATOM 876 O O . SER A 1 107 ? 21.000 -5.314 -19.695 1.00 94.00 107 SER A O 1
ATOM 878 N N . ASP A 1 108 ? 19.836 -3.686 -20.719 1.00 95.19 108 ASP A N 1
ATOM 879 C CA . ASP A 1 108 ? 20.318 -2.605 -19.863 1.00 95.19 108 ASP A CA 1
ATOM 880 C C . ASP A 1 108 ? 19.595 -2.635 -18.510 1.00 95.19 108 ASP A C 1
ATOM 882 O O . ASP A 1 108 ? 18.366 -2.720 -18.442 1.00 95.19 108 ASP A O 1
ATOM 886 N N . SER A 1 109 ? 20.358 -2.552 -17.421 1.00 94.06 109 SER A N 1
ATOM 887 C CA . SER A 1 109 ? 19.830 -2.707 -16.063 1.00 94.06 109 SER A CA 1
ATOM 888 C C . SER A 1 109 ? 18.938 -1.540 -15.627 1.00 94.06 109 SER A C 1
ATOM 890 O O . SER A 1 109 ? 17.975 -1.747 -14.878 1.00 94.06 109 SER A O 1
ATOM 892 N N . GLY A 1 110 ? 19.213 -0.323 -16.107 1.00 94.62 110 GLY A N 1
ATOM 893 C CA . GLY A 1 110 ? 18.388 0.856 -15.851 1.00 94.62 110 GLY A CA 1
ATOM 894 C C . GLY A 1 110 ? 17.042 0.745 -16.559 1.00 94.62 110 GLY A C 1
ATOM 895 O O . GLY A 1 110 ? 15.994 0.924 -15.932 1.00 94.62 110 GLY A O 1
ATOM 896 N N . MET A 1 111 ? 17.067 0.350 -17.832 1.00 96.88 111 MET A N 1
ATOM 897 C CA . MET A 1 111 ? 15.864 0.087 -18.622 1.00 96.88 111 MET A CA 1
ATOM 898 C C . MET A 1 111 ? 15.027 -1.051 -18.036 1.00 96.88 111 MET A C 1
ATOM 900 O O . MET A 1 111 ? 13.813 -0.908 -17.907 1.00 96.88 111 MET A O 1
ATOM 904 N N . GLN A 1 112 ? 15.656 -2.159 -17.633 1.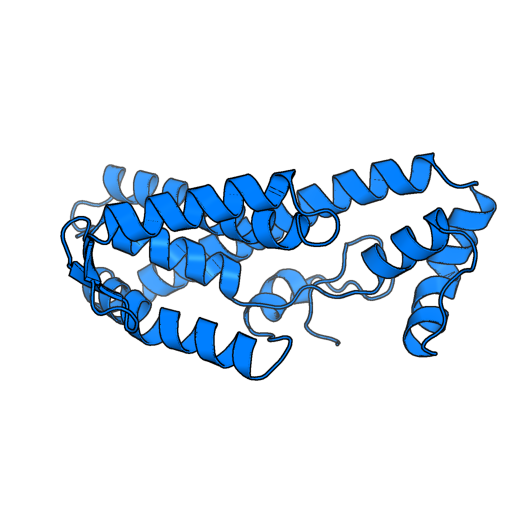00 96.00 112 GLN A N 1
ATOM 905 C CA . GLN A 1 112 ? 14.965 -3.281 -16.996 1.00 96.00 112 GLN A CA 1
ATOM 906 C C . GLN A 1 112 ? 14.283 -2.852 -15.692 1.00 96.00 112 GLN A C 1
ATOM 908 O O . GLN A 1 112 ? 13.120 -3.181 -15.459 1.00 96.00 112 GLN A O 1
ATOM 913 N N . SER A 1 113 ? 14.984 -2.094 -14.847 1.00 95.19 113 SER A N 1
ATOM 914 C CA . SER A 1 113 ? 14.429 -1.600 -13.581 1.00 95.19 113 SER A CA 1
ATOM 915 C C . SER A 1 113 ? 13.222 -0.691 -13.819 1.00 95.19 113 SER A C 1
ATOM 917 O O . SER A 1 113 ? 12.198 -0.831 -13.149 1.00 95.19 113 SER A O 1
ATOM 919 N N . LEU A 1 114 ? 13.311 0.204 -14.807 1.00 96.69 114 LEU A N 1
ATOM 920 C CA . LEU A 1 114 ? 12.211 1.090 -15.179 1.00 96.69 114 LEU A CA 1
ATOM 921 C C . LEU A 1 114 ? 11.027 0.314 -15.774 1.00 96.69 114 LEU A C 1
ATOM 923 O O . LEU A 1 114 ? 9.879 0.581 -15.422 1.00 96.69 114 LEU A O 1
ATOM 927 N N . GLN A 1 115 ? 11.294 -0.684 -16.618 1.00 96.81 115 GLN A N 1
ATOM 928 C CA . GLN A 1 115 ? 10.274 -1.566 -17.179 1.00 96.81 115 GLN A CA 1
ATOM 929 C C . GLN A 1 115 ? 9.487 -2.276 -16.071 1.00 96.81 115 GLN A C 1
ATOM 931 O O . GLN A 1 115 ? 8.256 -2.278 -16.106 1.00 96.81 115 GLN A O 1
ATOM 936 N N . LEU A 1 116 ? 10.174 -2.860 -15.085 1.00 94.88 116 LEU A N 1
ATOM 937 C CA . LEU A 1 116 ? 9.529 -3.553 -13.968 1.00 94.88 116 LEU A CA 1
ATOM 938 C C . LEU A 1 116 ? 8.708 -2.592 -13.103 1.00 94.88 116 LEU A C 1
ATOM 940 O O . LEU A 1 116 ? 7.581 -2.933 -12.744 1.00 94.88 116 LEU A O 1
ATOM 944 N N . LEU A 1 117 ? 9.235 -1.396 -12.823 1.00 95.31 117 LEU A N 1
ATOM 945 C CA . LEU A 1 117 ? 8.544 -0.356 -12.057 1.00 95.31 117 LEU A CA 1
ATOM 946 C C . LEU A 1 117 ? 7.238 0.089 -12.733 1.00 95.31 117 LEU A C 1
ATOM 948 O O . LEU A 1 117 ? 6.232 0.289 -12.058 1.00 95.31 117 LEU A O 1
ATOM 952 N N . LEU A 1 118 ? 7.235 0.231 -14.061 1.00 95.88 118 LEU A N 1
ATOM 953 C CA . LEU A 1 118 ? 6.066 0.696 -14.813 1.00 95.88 118 LEU A CA 1
ATOM 954 C C . LEU A 1 118 ? 5.040 -0.403 -15.101 1.00 95.88 118 LEU A C 1
ATOM 956 O O . LEU A 1 118 ? 3.862 -0.092 -15.272 1.00 95.88 118 LEU A O 1
ATOM 960 N N . ASN A 1 119 ? 5.456 -1.669 -15.181 1.00 95.19 119 ASN A N 1
ATOM 961 C CA . ASN A 1 119 ? 4.603 -2.753 -15.684 1.00 95.19 119 ASN A CA 1
ATOM 962 C C . ASN A 1 119 ? 4.240 -3.811 -14.636 1.00 95.19 119 ASN A C 1
ATOM 964 O O . ASN A 1 119 ? 3.427 -4.693 -14.917 1.00 95.19 119 ASN A O 1
ATOM 968 N N . THR A 1 120 ? 4.767 -3.704 -13.416 1.00 93.50 120 THR A N 1
ATOM 969 C CA . THR A 1 120 ? 4.331 -4.540 -12.292 1.00 93.50 120 THR A CA 1
ATOM 970 C C . THR A 1 120 ? 3.215 -3.824 -11.529 1.00 93.50 120 THR A C 1
ATOM 972 O O . THR A 1 120 ? 3.484 -2.813 -10.883 1.00 93.50 120 THR A O 1
ATOM 975 N N . PRO A 1 121 ? 1.960 -4.307 -11.573 1.00 94.56 121 PRO A N 1
ATOM 976 C CA . PRO A 1 121 ? 0.881 -3.679 -10.828 1.00 94.56 121 PRO A CA 1
ATOM 977 C C . PRO A 1 121 ? 0.961 -3.990 -9.336 1.00 94.56 121 PRO A C 1
ATOM 979 O O . PRO A 1 121 ? 1.173 -5.136 -8.930 1.00 94.56 121 PRO A O 1
ATOM 982 N N . THR A 1 122 ? 0.625 -3.000 -8.525 1.00 94.25 122 THR A N 1
ATOM 983 C CA . THR A 1 122 ? 0.417 -3.164 -7.090 1.00 94.25 122 THR A CA 1
ATOM 984 C C . THR A 1 122 ? -0.969 -3.706 -6.807 1.00 94.25 122 THR A C 1
ATOM 986 O O . THR A 1 122 ? -1.972 -3.280 -7.381 1.00 94.25 122 THR A O 1
ATOM 989 N N . VAL A 1 123 ? -1.030 -4.685 -5.910 1.00 94.62 123 VAL A N 1
ATOM 990 C CA . VAL A 1 123 ? -2.261 -5.357 -5.494 1.00 94.62 123 VAL A CA 1
ATOM 991 C C . VAL A 1 123 ? -2.186 -5.654 -4.003 1.00 94.62 123 VAL A C 1
ATOM 993 O O . VAL A 1 123 ? -1.140 -6.084 -3.518 1.00 94.62 123 VAL A O 1
ATOM 996 N N . GLY A 1 124 ? -3.287 -5.476 -3.281 1.00 92.44 124 GLY A N 1
ATOM 997 C CA . GLY A 1 124 ? -3.388 -5.939 -1.900 1.00 92.44 124 GLY A CA 1
ATOM 998 C C . GLY A 1 124 ? -4.190 -5.023 -0.990 1.00 92.44 124 GLY A C 1
ATOM 999 O O . GLY A 1 124 ? -4.091 -3.800 -1.052 1.00 92.44 124 GLY A O 1
ATOM 1000 N N . ALA A 1 125 ? -4.920 -5.646 -0.068 1.00 94.19 125 ALA A N 1
ATOM 1001 C CA . ALA A 1 125 ? -5.566 -4.985 1.064 1.00 94.19 125 ALA A CA 1
ATOM 1002 C C . ALA A 1 125 ? -4.592 -4.660 2.215 1.00 94.19 125 ALA A C 1
ATOM 1004 O O . ALA A 1 125 ? -4.991 -4.042 3.204 1.00 94.19 125 ALA A O 1
ATOM 1005 N N . SER A 1 126 ? -3.331 -5.096 2.129 1.00 97.00 126 SER A N 1
ATOM 1006 C CA . SER A 1 126 ? -2.417 -5.161 3.273 1.00 97.00 126 SER A CA 1
ATOM 1007 C C . SER A 1 126 ? -2.172 -3.803 3.928 1.00 97.00 126 SER A C 1
ATOM 1009 O O . SER A 1 126 ? -2.190 -3.716 5.149 1.00 97.00 126 SER A O 1
ATOM 1011 N N . GLY A 1 127 ? -2.061 -2.714 3.165 1.00 97.31 127 GLY A N 1
ATOM 1012 C CA . GLY A 1 127 ? -1.975 -1.364 3.734 1.00 97.31 127 GLY A CA 1
ATOM 1013 C C . GLY A 1 127 ? -3.158 -1.020 4.653 1.00 97.31 127 GLY A C 1
ATOM 1014 O O . GLY A 1 127 ? -2.973 -0.528 5.768 1.00 97.31 127 GLY A O 1
ATOM 1015 N N . ALA A 1 128 ? -4.382 -1.367 4.247 1.00 98.38 128 ALA A N 1
ATOM 1016 C CA . ALA A 1 128 ? -5.563 -1.192 5.088 1.00 98.38 128 ALA A CA 1
ATOM 1017 C C . ALA A 1 128 ? -5.546 -2.115 6.320 1.00 98.38 128 ALA A C 1
ATOM 1019 O O . ALA A 1 128 ? -5.890 -1.684 7.423 1.00 98.38 128 ALA A O 1
ATOM 1020 N N . VAL A 1 129 ? -5.087 -3.359 6.155 1.00 98.44 129 VAL A N 1
ATOM 1021 C CA . VAL A 1 129 ? -4.912 -4.325 7.253 1.00 98.44 129 VAL A CA 1
ATOM 1022 C C . VAL A 1 129 ? -3.899 -3.827 8.285 1.00 98.44 129 VAL A C 1
ATOM 1024 O O . VAL A 1 129 ? -4.159 -3.907 9.48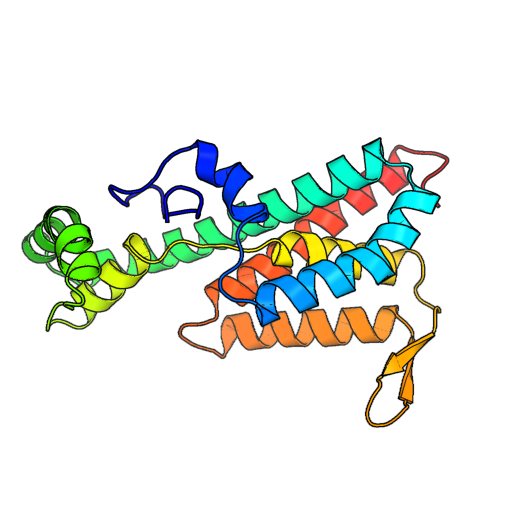2 1.00 98.44 129 VAL A O 1
ATOM 1027 N N . PHE A 1 130 ? -2.779 -3.251 7.857 1.00 98.50 130 PHE A N 1
ATOM 1028 C CA . PHE A 1 130 ? -1.791 -2.653 8.755 1.00 98.50 130 PHE A CA 1
ATOM 1029 C C . PHE A 1 130 ? -2.362 -1.458 9.529 1.00 98.50 130 PHE A C 1
ATOM 1031 O O . PHE A 1 130 ? -2.098 -1.313 10.725 1.00 98.50 130 PHE A O 1
ATOM 1038 N N . GLY A 1 131 ? -3.219 -0.653 8.895 1.00 98.62 131 GLY A N 1
ATOM 1039 C CA . GLY A 1 131 ? -4.025 0.351 9.591 1.00 98.62 131 GLY A CA 1
ATOM 1040 C C . GLY A 1 131 ? -4.929 -0.264 10.668 1.00 98.62 131 GLY A C 1
ATOM 1041 O O . GLY A 1 131 ? -4.960 0.214 11.802 1.00 98.62 131 GLY A O 1
ATOM 1042 N N . ILE A 1 132 ? -5.618 -1.365 10.358 1.00 98.56 132 ILE A N 1
ATOM 1043 C CA . ILE A 1 132 ? -6.456 -2.115 11.312 1.00 98.56 132 ILE A CA 1
ATOM 1044 C C . ILE A 1 132 ? -5.637 -2.665 12.484 1.00 98.56 132 ILE A C 1
ATOM 1046 O O . ILE A 1 132 ? -6.046 -2.510 13.636 1.00 98.56 132 ILE A O 1
ATOM 1050 N N . LEU A 1 133 ? -4.467 -3.252 12.224 1.00 98.31 133 LEU A N 1
ATOM 1051 C CA . LEU A 1 133 ? -3.556 -3.712 13.273 1.00 98.31 133 LEU A CA 1
ATOM 1052 C C . LEU A 1 133 ? -3.148 -2.550 14.181 1.00 98.31 133 LEU A C 1
ATOM 1054 O O . LEU A 1 133 ? -3.221 -2.677 15.405 1.00 98.31 133 LEU A O 1
ATOM 1058 N N . LEU A 1 134 ? -2.797 -1.398 13.603 1.00 98.56 134 LEU A N 1
ATOM 1059 C CA . LEU A 1 134 ? -2.494 -0.193 14.368 1.00 98.56 134 LEU A CA 1
ATOM 1060 C C . LEU A 1 134 ? -3.677 0.241 15.246 1.00 98.56 134 LEU A C 1
AT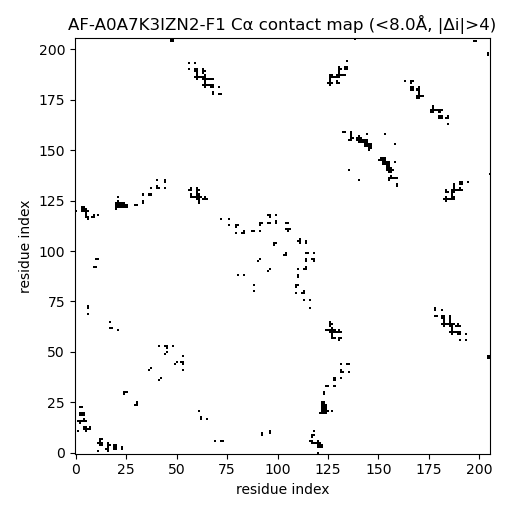OM 1062 O O . LEU A 1 134 ? -3.497 0.433 16.451 1.00 98.56 134 LEU A O 1
ATOM 1066 N N . ALA A 1 135 ? -4.881 0.365 14.686 1.00 98.19 135 ALA A N 1
ATOM 1067 C CA . ALA A 1 135 ? -6.073 0.711 15.457 1.00 98.19 135 ALA A CA 1
ATOM 1068 C C . ALA A 1 135 ? -6.315 -0.261 16.613 1.00 98.19 135 ALA A C 1
ATOM 1070 O O . ALA A 1 135 ? -6.555 0.176 17.740 1.00 98.19 135 ALA A O 1
ATOM 1071 N N . PHE A 1 136 ? -6.200 -1.563 16.355 1.00 98.19 136 PHE A N 1
ATOM 1072 C CA . PHE A 1 136 ? -6.366 -2.587 17.375 1.00 98.19 136 PHE A CA 1
ATOM 1073 C C . PHE A 1 136 ? -5.324 -2.447 18.493 1.00 98.19 136 PHE A C 1
ATOM 1075 O O . PHE A 1 136 ? -5.681 -2.432 19.669 1.00 98.19 136 PHE A O 1
ATOM 1082 N N . GLY A 1 137 ? -4.045 -2.260 18.155 1.00 97.56 137 GLY A N 1
ATOM 1083 C CA . GLY A 1 137 ? -2.982 -2.046 19.141 1.00 97.56 137 GLY A CA 1
ATOM 1084 C C . GLY A 1 137 ? -3.148 -0.768 19.967 1.00 97.56 137 GLY A C 1
ATOM 1085 O O . GLY A 1 137 ? -2.738 -0.736 21.128 1.00 97.56 137 GLY A O 1
ATOM 1086 N N . VAL A 1 138 ? -3.761 0.275 19.397 1.00 96.81 138 VAL A N 1
ATOM 1087 C CA . VAL A 1 138 ? -4.035 1.542 20.093 1.00 96.81 138 VAL A CA 1
ATOM 1088 C C . VAL A 1 138 ? -5.264 1.447 21.000 1.00 96.81 138 VAL A C 1
ATOM 1090 O O . VAL A 1 138 ? -5.224 1.973 22.113 1.00 96.81 138 VAL A O 1
ATOM 1093 N N . LEU A 1 139 ? -6.347 0.813 20.544 1.00 95.69 139 LEU A N 1
ATOM 1094 C CA . LEU A 1 139 ? -7.605 0.718 21.294 1.00 95.69 139 LEU A CA 1
ATOM 1095 C C . LEU A 1 139 ? -7.607 -0.413 22.326 1.00 95.69 139 LEU A C 1
ATOM 1097 O O . LEU A 1 139 ? -8.141 -0.247 23.419 1.00 95.69 139 LEU A O 1
ATOM 1101 N N . PHE A 1 140 ? -6.942 -1.525 22.023 1.00 96.50 140 PHE A N 1
ATOM 1102 C CA . PHE A 1 140 ? -6.902 -2.725 22.857 1.00 96.50 140 PHE A CA 1
ATOM 1103 C C . PHE A 1 140 ? -5.467 -3.089 23.275 1.00 96.50 140 PHE A C 1
ATOM 1105 O O . PHE A 1 140 ? -5.038 -4.236 23.135 1.00 96.50 140 PHE A O 1
ATOM 1112 N N . PRO A 1 141 ? -4.679 -2.146 23.829 1.00 97.31 141 PRO A N 1
ATOM 1113 C CA . PRO A 1 141 ? -3.230 -2.295 23.969 1.00 97.31 141 PRO A CA 1
ATOM 1114 C C . PRO A 1 141 ? -2.802 -3.444 24.884 1.00 97.31 141 PRO A C 1
ATOM 1116 O O . PRO A 1 141 ? -1.662 -3.897 24.796 1.00 97.31 141 PRO A O 1
ATOM 1119 N N . ASN A 1 142 ? -3.673 -3.879 25.799 1.00 97.75 142 ASN A N 1
ATOM 1120 C CA . ASN A 1 142 ? -3.392 -4.939 26.768 1.00 97.75 142 ASN A CA 1
ATOM 1121 C C . ASN A 1 142 ? -3.985 -6.302 26.379 1.00 97.75 142 ASN A C 1
ATOM 1123 O O . ASN A 1 142 ? -3.704 -7.266 27.089 1.00 97.75 142 ASN A O 1
ATOM 1127 N N . THR A 1 143 ? -4.746 -6.401 25.282 1.00 96.62 143 THR A N 1
ATOM 1128 C CA . THR A 1 143 ? -5.253 -7.689 24.789 1.00 96.62 143 THR A CA 1
ATOM 1129 C C . THR A 1 143 ? -4.084 -8.600 24.450 1.00 96.62 143 THR A C 1
ATOM 1131 O O . THR A 1 143 ? -3.147 -8.181 23.766 1.00 96.62 143 THR A O 1
ATOM 1134 N N . GLN A 1 144 ? -4.114 -9.827 24.964 1.00 96.00 144 GLN A N 1
ATOM 1135 C CA . GLN A 1 144 ? -3.080 -10.822 24.712 1.00 96.00 144 GLN A CA 1
ATOM 1136 C C . GLN A 1 144 ? -3.383 -11.554 23.407 1.00 96.00 144 GLN A C 1
ATOM 1138 O O . GLN A 1 144 ? -4.429 -12.179 23.261 1.00 96.00 144 GLN A O 1
ATOM 1143 N N . LEU A 1 145 ? -2.454 -11.458 22.464 1.00 93.50 145 LEU A N 1
ATOM 1144 C CA . LEU A 1 145 ? -2.449 -12.208 21.220 1.00 93.50 145 LEU A CA 1
ATOM 1145 C C . LEU A 1 145 ? -1.567 -13.435 21.407 1.00 93.50 145 LEU A C 1
ATOM 1147 O O . LEU A 1 145 ? -0.448 -13.333 21.915 1.00 93.50 145 LEU A O 1
ATOM 1151 N N . MET A 1 146 ? -2.079 -14.592 21.007 1.00 91.88 146 MET A N 1
ATOM 1152 C CA . MET A 1 146 ? -1.356 -15.848 21.111 1.00 91.88 146 MET A CA 1
ATOM 1153 C C . MET A 1 146 ? -0.517 -16.056 19.849 1.00 91.88 146 MET A C 1
ATOM 1155 O O . MET A 1 146 ? -1.074 -16.289 18.777 1.00 91.88 146 MET A O 1
ATOM 1159 N N . ILE A 1 147 ? 0.813 -15.973 19.954 1.00 84.81 147 ILE A N 1
ATOM 1160 C CA . ILE A 1 147 ? 1.693 -16.440 18.873 1.00 84.81 147 ILE A CA 1
ATOM 1161 C C . ILE A 1 147 ? 1.539 -17.959 18.811 1.00 84.81 147 ILE A C 1
ATOM 1163 O O . ILE A 1 147 ? 1.629 -18.611 19.840 1.00 84.81 147 ILE A O 1
ATOM 1167 N N . ILE A 1 148 ? 1.256 -18.529 17.641 1.00 83.25 148 ILE A N 1
ATOM 1168 C CA . ILE A 1 148 ? 0.913 -19.959 17.537 1.00 83.25 148 ILE A CA 1
ATOM 1169 C C . ILE A 1 148 ? 2.145 -20.844 17.788 1.00 83.25 148 ILE A C 1
ATOM 1171 O O . ILE A 1 148 ? 2.021 -21.931 18.350 1.00 83.25 148 ILE A O 1
ATOM 1175 N N . PHE A 1 149 ? 3.341 -20.377 17.411 1.00 84.44 149 PHE A N 1
ATOM 1176 C CA . PHE A 1 149 ? 4.566 -21.162 17.535 1.00 84.44 149 PHE A CA 1
ATOM 1177 C C . PHE A 1 149 ? 5.811 -20.286 17.782 1.00 84.44 149 PHE A C 1
ATOM 1179 O O . PHE A 1 149 ? 6.200 -19.544 16.878 1.00 84.44 149 PHE A O 1
ATOM 1186 N N . PRO A 1 150 ? 6.465 -20.372 18.961 1.00 87.31 150 PRO A N 1
ATOM 1187 C CA . PRO A 1 150 ? 6.003 -21.011 20.203 1.00 87.31 150 PRO A CA 1
ATOM 1188 C C . PRO A 1 150 ? 4.786 -20.278 20.812 1.00 87.31 150 PRO A C 1
ATOM 1190 O O . PRO A 1 150 ? 4.615 -19.086 20.545 1.00 87.31 150 PRO A O 1
ATOM 1193 N N . PRO A 1 151 ? 3.965 -20.946 21.653 1.00 89.50 151 PRO A N 1
ATOM 1194 C CA . PRO A 1 151 ? 2.817 -20.335 22.316 1.00 89.50 151 PRO A CA 1
ATOM 1195 C C . PRO A 1 151 ? 3.252 -19.299 23.361 1.00 89.50 151 PRO A C 1
ATOM 1197 O O . PRO A 1 151 ? 3.305 -19.580 24.556 1.00 89.50 151 PRO A O 1
ATOM 1200 N N . ILE A 1 152 ? 3.544 -18.074 22.911 1.00 93.44 152 ILE A N 1
ATOM 1201 C CA . ILE A 1 152 ? 3.903 -16.937 23.767 1.00 93.44 152 ILE A CA 1
ATOM 1202 C C . ILE A 1 152 ? 2.838 -15.840 23.655 1.00 93.44 152 ILE A C 1
ATOM 1204 O O . ILE A 1 152 ? 2.610 -15.313 22.561 1.00 93.44 152 ILE A O 1
ATOM 1208 N N . PRO A 1 153 ? 2.153 -15.488 24.761 1.00 94.81 153 PRO A N 1
ATOM 1209 C CA . PRO A 1 153 ? 1.174 -14.417 24.739 1.00 94.81 153 PRO A CA 1
ATOM 1210 C C . PRO A 1 153 ? 1.897 -13.072 24.687 1.00 94.81 153 PRO A C 1
ATOM 1212 O O . PRO A 1 153 ? 2.716 -12.755 25.551 1.00 94.81 153 PRO A O 1
ATOM 1215 N N . ILE A 1 154 ? 1.558 -12.245 23.703 1.00 96.44 154 ILE A N 1
ATOM 1216 C CA . ILE A 1 154 ? 2.090 -10.890 23.555 1.00 96.44 154 ILE A CA 1
ATOM 1217 C C . ILE A 1 154 ? 0.952 -9.875 23.614 1.00 96.44 154 ILE A C 1
ATOM 1219 O O . ILE A 1 154 ? -0.102 -10.059 23.014 1.00 96.44 154 ILE A O 1
ATOM 1223 N N . LYS A 1 155 ? 1.143 -8.774 24.345 1.00 97.88 155 LYS A N 1
ATOM 1224 C CA . LYS A 1 155 ? 0.153 -7.688 24.352 1.00 97.88 155 LYS A CA 1
ATOM 1225 C C . LYS A 1 155 ? 0.107 -7.018 22.979 1.00 97.88 155 LYS A C 1
ATOM 1227 O O . LYS A 1 155 ? 1.159 -6.728 22.408 1.00 97.88 155 LYS A O 1
ATOM 1232 N N . ALA A 1 156 ? -1.091 -6.687 22.505 1.00 97.31 156 ALA A N 1
ATOM 1233 C CA . ALA A 1 156 ? -1.320 -6.100 21.187 1.00 97.31 156 ALA A CA 1
ATOM 1234 C C . ALA A 1 156 ? -0.437 -4.874 20.901 1.00 97.31 156 ALA A C 1
ATOM 1236 O O . ALA A 1 156 ? 0.108 -4.756 19.808 1.00 97.31 156 ALA A O 1
ATOM 1237 N N . LYS A 1 157 ? -0.206 -4.000 21.893 1.00 97.31 157 LYS A N 1
ATOM 1238 C CA . LYS A 1 157 ? 0.684 -2.838 21.719 1.00 97.31 157 LYS A CA 1
ATOM 1239 C C . LYS A 1 157 ? 2.113 -3.225 21.333 1.00 97.31 157 LYS A C 1
ATOM 1241 O O . LYS A 1 157 ? 2.709 -2.563 20.496 1.00 97.31 157 LYS A O 1
ATOM 1246 N N . TYR A 1 158 ? 2.659 -4.286 21.931 1.00 97.38 158 TYR A N 1
ATOM 1247 C CA . TYR A 1 158 ? 4.016 -4.738 21.630 1.00 97.38 158 TYR A CA 1
ATOM 1248 C C . TYR A 1 158 ? 4.055 -5.440 20.283 1.00 97.38 158 TYR A C 1
ATOM 1250 O O . TYR A 1 158 ? 4.961 -5.176 19.507 1.00 97.38 158 TYR A O 1
ATOM 1258 N N . PHE A 1 159 ? 3.045 -6.258 19.980 1.00 96.06 159 PHE A N 1
ATOM 1259 C CA . PHE A 1 159 ? 2.912 -6.889 18.670 1.00 96.06 159 PHE A CA 1
ATOM 1260 C C . PHE A 1 159 ? 2.929 -5.848 17.542 1.00 96.06 159 PHE A C 1
ATOM 1262 O O . PHE A 1 159 ? 3.747 -5.936 16.633 1.00 96.06 159 PHE A O 1
ATOM 1269 N N . VAL A 1 160 ? 2.093 -4.814 17.645 1.00 96.62 160 VAL A N 1
ATOM 1270 C CA . VAL A 1 160 ? 1.985 -3.758 16.629 1.00 96.62 160 VAL A CA 1
ATOM 1271 C C . VAL A 1 160 ? 3.247 -2.899 16.553 1.00 96.62 160 VAL A C 1
ATOM 1273 O O . VAL A 1 160 ? 3.683 -2.573 15.453 1.00 96.62 160 VAL A O 1
ATOM 1276 N N . LEU A 1 161 ? 3.854 -2.540 17.692 1.00 97.25 161 LEU A N 1
ATOM 1277 C CA . LEU A 1 161 ? 5.097 -1.760 17.705 1.00 97.25 161 LEU A CA 1
ATOM 1278 C C . LEU A 1 161 ? 6.267 -2.534 17.093 1.00 97.25 161 LEU A C 1
ATOM 1280 O O . LEU A 1 161 ? 7.014 -1.968 16.302 1.00 97.25 161 LEU A O 1
ATOM 1284 N N . ILE A 1 162 ? 6.416 -3.814 17.439 1.00 96.62 162 ILE A N 1
ATOM 1285 C CA . ILE A 1 162 ? 7.461 -4.672 16.873 1.00 96.62 162 ILE A CA 1
ATOM 1286 C C . ILE A 1 162 ? 7.222 -4.841 15.379 1.00 96.62 162 ILE A C 1
ATOM 1288 O O . ILE A 1 162 ? 8.144 -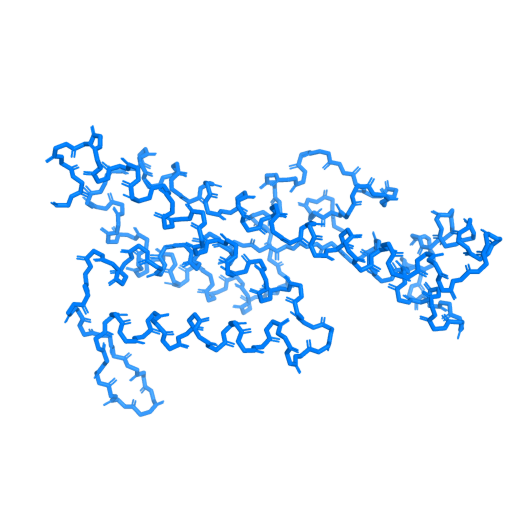4.633 14.598 1.00 96.62 162 ILE A O 1
ATOM 1292 N N . TYR A 1 163 ? 5.994 -5.166 14.969 1.00 95.94 163 TYR A N 1
ATOM 1293 C CA . TYR A 1 163 ? 5.714 -5.417 13.562 1.00 95.94 163 TYR A CA 1
ATOM 1294 C C . TYR A 1 163 ? 5.884 -4.149 12.713 1.00 95.94 163 TYR A C 1
ATOM 1296 O O . TYR A 1 163 ? 6.581 -4.182 11.705 1.00 95.94 163 TYR A O 1
ATOM 1304 N N . GLY A 1 164 ? 5.370 -3.002 13.168 1.00 97.25 164 GLY A N 1
ATOM 1305 C CA . GLY A 1 164 ? 5.610 -1.715 12.509 1.00 97.25 164 GLY A CA 1
ATOM 1306 C C . GLY A 1 164 ? 7.090 -1.314 12.493 1.00 97.25 164 GLY A C 1
ATOM 1307 O O . GLY A 1 164 ? 7.565 -0.759 11.508 1.00 97.25 164 GLY A O 1
ATOM 1308 N N . GLY A 1 165 ? 7.845 -1.630 13.551 1.00 97.56 165 GLY A N 1
ATOM 1309 C CA . GLY A 1 165 ? 9.293 -1.417 13.598 1.00 97.56 165 GLY A CA 1
ATOM 1310 C C . GLY A 1 165 ? 10.064 -2.292 12.606 1.00 97.56 165 GLY A C 1
ATOM 1311 O O . GLY A 1 165 ? 10.994 -1.806 11.967 1.00 97.56 165 GLY A O 1
ATOM 1312 N N . ILE A 1 166 ? 9.654 -3.552 12.432 1.00 96.56 166 ILE A N 1
ATOM 1313 C CA . ILE A 1 166 ? 10.201 -4.454 11.411 1.00 96.56 166 ILE A CA 1
ATOM 1314 C C . ILE A 1 166 ? 9.903 -3.903 10.017 1.00 96.56 166 ILE A C 1
ATOM 1316 O O . ILE A 1 166 ? 10.828 -3.769 9.227 1.00 96.56 166 ILE A O 1
ATOM 1320 N N . GLU A 1 167 ? 8.658 -3.523 9.724 1.00 96.50 167 GLU A N 1
ATOM 1321 C CA . GLU A 1 167 ? 8.304 -2.925 8.428 1.00 96.50 167 GLU A CA 1
ATOM 1322 C C . GLU A 1 167 ? 9.125 -1.664 8.145 1.00 96.50 167 GLU A C 1
ATOM 1324 O O . GLU A 1 167 ? 9.646 -1.502 7.046 1.00 96.50 167 GLU A O 1
ATOM 1329 N N . LEU A 1 168 ? 9.312 -0.802 9.150 1.00 95.69 168 LEU A N 1
ATOM 1330 C CA . LEU A 1 168 ? 10.163 0.379 9.031 1.00 95.69 168 LEU A CA 1
ATOM 1331 C C . LEU A 1 168 ? 11.606 0.004 8.704 1.00 95.69 168 LEU A C 1
ATOM 1333 O O . LEU A 1 168 ? 12.186 0.565 7.782 1.00 95.69 168 LEU A O 1
ATOM 1337 N N . PHE A 1 169 ? 12.182 -0.953 9.428 1.00 95.81 169 PHE A N 1
ATOM 1338 C CA . PHE A 1 169 ? 13.538 -1.422 9.164 1.00 95.81 169 PHE A CA 1
ATOM 1339 C C . PHE A 1 169 ? 13.673 -2.007 7.750 1.00 95.81 169 PHE A C 1
ATOM 1341 O O . PHE A 1 169 ? 14.604 -1.656 7.024 1.00 95.81 169 PHE A O 1
ATOM 1348 N N . LEU A 1 170 ? 12.736 -2.857 7.327 1.00 94.12 170 LEU A N 1
ATOM 1349 C CA . LEU A 1 170 ? 12.760 -3.495 6.009 1.00 94.12 170 LEU A CA 1
ATOM 1350 C C . LEU A 1 170 ? 12.547 -2.489 4.874 1.00 94.12 170 LEU A C 1
ATOM 1352 O O . LEU A 1 170 ? 13.193 -2.624 3.840 1.00 94.12 170 LEU A O 1
ATOM 1356 N N . ALA A 1 171 ? 11.748 -1.439 5.086 1.00 91.81 171 ALA A N 1
ATOM 1357 C CA . ALA A 1 171 ? 11.560 -0.357 4.117 1.00 91.81 171 ALA A CA 1
ATOM 1358 C C . ALA A 1 171 ? 12.859 0.388 3.755 1.00 91.81 171 ALA A C 1
ATOM 1360 O O . ALA A 1 171 ? 12.915 1.024 2.704 1.00 91.81 171 ALA A O 1
ATOM 1361 N N . PHE A 1 172 ? 13.891 0.322 4.604 1.00 90.81 172 PHE A N 1
ATOM 1362 C CA . PHE A 1 172 ? 15.204 0.920 4.341 1.00 90.81 172 PHE A CA 1
ATOM 1363 C C . PHE A 1 172 ? 16.300 -0.098 4.011 1.00 90.81 172 PHE A C 1
ATOM 1365 O O . PHE A 1 172 ? 17.361 0.296 3.528 1.00 90.81 172 PHE A O 1
ATOM 1372 N N . THR A 1 173 ? 16.090 -1.386 4.295 1.00 89.12 173 THR A N 1
ATOM 1373 C CA . THR A 1 173 ? 17.156 -2.405 4.251 1.00 89.12 173 THR A CA 1
ATOM 1374 C C . THR A 1 173 ? 16.937 -3.513 3.230 1.00 89.12 173 THR A C 1
ATOM 1376 O O . THR A 1 173 ? 17.870 -4.279 2.995 1.00 89.12 173 THR A O 1
ATOM 1379 N N . GLN A 1 174 ? 15.764 -3.600 2.593 1.00 85.94 174 GLN A N 1
ATOM 1380 C CA . GLN A 1 174 ? 15.451 -4.628 1.593 1.00 85.94 174 GLN A CA 1
ATOM 1381 C C . GLN A 1 174 ? 15.223 -4.022 0.196 1.00 85.94 174 GLN A C 1
ATOM 1383 O O . GLN A 1 174 ? 14.076 -3.829 -0.232 1.00 85.94 174 GLN A O 1
ATOM 1388 N N . PRO A 1 175 ? 16.307 -3.741 -0.561 1.00 75.56 175 PRO A N 1
ATOM 1389 C CA . PRO A 1 175 ? 16.221 -3.362 -1.968 1.00 75.56 175 PRO A CA 1
ATOM 1390 C C . PRO A 1 175 ? 15.293 -4.296 -2.751 1.00 75.56 175 PRO A C 1
ATOM 1392 O O . PRO A 1 175 ? 15.445 -5.512 -2.710 1.00 75.56 175 PRO A O 1
ATOM 1395 N N . GLY A 1 176 ? 14.321 -3.724 -3.461 1.00 75.00 176 GLY A N 1
ATOM 1396 C CA . GLY A 1 176 ? 13.341 -4.472 -4.254 1.00 75.00 176 GLY A CA 1
ATOM 1397 C C . GLY A 1 176 ? 12.006 -4.749 -3.552 1.00 75.00 176 GLY A C 1
ATOM 1398 O O . GLY A 1 176 ? 11.000 -4.859 -4.245 1.00 75.00 176 GLY A O 1
ATOM 1399 N N . SER A 1 177 ? 11.943 -4.780 -2.213 1.00 84.25 177 SER A N 1
ATOM 1400 C CA . SER A 1 177 ? 10.667 -4.869 -1.470 1.00 84.25 177 SER A CA 1
ATOM 1401 C C . SER A 1 177 ? 10.333 -3.622 -0.645 1.00 84.25 177 SER A C 1
ATOM 1403 O O . SER A 1 177 ? 9.236 -3.538 -0.090 1.00 84.25 177 SER A O 1
ATOM 1405 N N . ASN A 1 178 ? 11.227 -2.624 -0.603 1.00 87.69 178 ASN A N 1
ATOM 1406 C CA . ASN A 1 178 ? 11.042 -1.365 0.134 1.00 87.69 178 ASN A CA 1
ATOM 1407 C C . ASN A 1 178 ? 9.675 -0.705 -0.117 1.00 87.69 178 ASN A C 1
ATOM 1409 O O . ASN A 1 178 ? 9.030 -0.237 0.820 1.00 87.69 178 ASN A O 1
ATOM 1413 N N . ILE A 1 179 ? 9.222 -0.694 -1.376 1.00 88.69 179 ILE A N 1
ATOM 1414 C CA . ILE A 1 179 ? 7.956 -0.081 -1.801 1.00 88.69 179 ILE A CA 1
ATOM 1415 C C . ILE A 1 179 ? 6.756 -0.700 -1.061 1.00 88.69 179 ILE A C 1
ATOM 1417 O O . ILE A 1 179 ? 5.870 0.020 -0.596 1.00 88.69 179 ILE A O 1
ATOM 1421 N N . ALA A 1 180 ? 6.739 -2.028 -0.901 1.00 91.25 180 ALA A N 1
ATOM 1422 C CA . ALA A 1 180 ? 5.656 -2.729 -0.215 1.00 91.25 180 ALA A CA 1
ATOM 1423 C C . ALA A 1 180 ? 5.645 -2.414 1.289 1.00 91.25 180 ALA A C 1
ATOM 1425 O O . ALA A 1 180 ? 4.593 -2.110 1.853 1.00 91.25 180 ALA A O 1
ATOM 1426 N N . HIS A 1 181 ? 6.818 -2.405 1.925 1.00 94.56 181 HIS A N 1
ATOM 1427 C CA . HIS A 1 181 ? 6.950 -2.043 3.339 1.00 94.56 181 HIS A CA 1
ATOM 1428 C C . HIS A 1 181 ? 6.540 -0.585 3.597 1.00 94.56 181 HIS A C 1
ATOM 1430 O O . HIS A 1 181 ? 5.823 -0.286 4.554 1.00 94.56 181 HIS A O 1
ATOM 1436 N N . ALA A 1 182 ? 6.908 0.331 2.698 1.00 94.62 182 ALA A N 1
ATOM 1437 C CA . ALA A 1 182 ? 6.471 1.721 2.762 1.00 94.62 182 ALA A CA 1
ATOM 1438 C C . ALA A 1 182 ? 4.944 1.857 2.649 1.00 94.62 182 ALA A C 1
ATOM 1440 O O . ALA A 1 182 ? 4.347 2.654 3.373 1.00 94.62 182 ALA A O 1
ATOM 1441 N N . ALA A 1 183 ? 4.291 1.051 1.805 1.00 96.44 183 ALA A N 1
ATOM 1442 C CA . ALA A 1 183 ? 2.833 1.021 1.708 1.00 96.44 183 ALA A CA 1
ATOM 1443 C C . ALA A 1 183 ? 2.178 0.596 3.037 1.00 96.44 183 ALA A C 1
ATOM 1445 O O . ALA A 1 183 ? 1.232 1.242 3.494 1.00 96.44 183 ALA A O 1
ATOM 1446 N N . HIS A 1 184 ? 2.702 -0.441 3.701 1.00 97.81 184 HIS A N 1
ATOM 1447 C CA . HIS A 1 184 ? 2.213 -0.877 5.015 1.00 97.81 184 HIS A CA 1
ATOM 1448 C C . HIS A 1 184 ? 2.318 0.237 6.065 1.00 97.81 184 HIS A C 1
ATOM 1450 O O . HIS A 1 184 ? 1.340 0.543 6.755 1.00 97.81 184 HIS A O 1
ATOM 1456 N N . LEU A 1 185 ? 3.473 0.905 6.132 1.00 98.00 185 LEU A N 1
ATOM 1457 C CA . LEU A 1 185 ? 3.700 2.045 7.025 1.00 98.00 185 LEU A CA 1
ATOM 1458 C C . LEU A 1 185 ? 2.790 3.231 6.692 1.00 98.00 185 LEU A C 1
ATOM 1460 O O . LEU A 1 185 ? 2.295 3.893 7.604 1.00 98.00 185 LEU A O 1
ATOM 1464 N N . GLY A 1 186 ? 2.519 3.474 5.407 1.00 98.12 186 GLY A N 1
ATOM 1465 C CA . GLY A 1 186 ? 1.534 4.453 4.951 1.00 98.12 186 GLY A CA 1
ATOM 1466 C C . GLY A 1 186 ? 0.143 4.156 5.508 1.00 98.12 186 GLY A C 1
ATOM 1467 O O . GLY A 1 186 ? -0.487 5.023 6.116 1.00 98.12 186 GLY A O 1
ATOM 1468 N N . GLY A 1 187 ? -0.305 2.905 5.416 1.00 98.50 187 GLY A N 1
ATOM 1469 C CA . GLY A 1 187 ? -1.572 2.473 6.004 1.00 98.50 187 GLY A CA 1
ATOM 1470 C C . GLY A 1 187 ? -1.656 2.708 7.515 1.00 98.50 187 GLY A C 1
ATOM 1471 O O . GLY A 1 187 ? -2.643 3.262 8.007 1.00 98.50 187 GLY A O 1
ATOM 1472 N N . MET A 1 188 ? -0.588 2.378 8.249 1.00 98.69 188 MET A N 1
ATOM 1473 C CA . MET A 1 188 ? -0.470 2.667 9.685 1.00 98.69 188 MET A CA 1
ATOM 1474 C C . MET A 1 188 ? -0.515 4.173 9.980 1.00 98.69 188 MET A C 1
ATOM 1476 O O . MET A 1 188 ? -1.220 4.603 10.894 1.00 98.69 188 MET A O 1
ATOM 1480 N N . LEU A 1 189 ? 0.213 4.987 9.214 1.00 98.56 189 LEU A N 1
ATOM 1481 C CA . LEU A 1 189 ? 0.299 6.435 9.403 1.00 98.56 189 LEU A CA 1
ATOM 1482 C C . LEU A 1 189 ? -1.059 7.114 9.198 1.00 98.56 189 LEU A C 1
ATOM 1484 O O . LEU A 1 189 ? -1.527 7.843 10.077 1.00 98.56 189 LEU A O 1
ATOM 1488 N N . PHE A 1 190 ? -1.712 6.862 8.065 1.00 98.69 190 PHE A N 1
ATOM 1489 C CA . PHE A 1 190 ? -3.014 7.459 7.760 1.00 98.69 190 PHE A CA 1
ATOM 1490 C C . PHE A 1 190 ? -4.103 6.946 8.708 1.00 98.69 190 PHE A C 1
ATOM 1492 O O . PHE A 1 190 ? -4.925 7.735 9.187 1.00 98.69 190 PHE A O 1
ATOM 1499 N N . GLY A 1 191 ? -4.049 5.664 9.080 1.00 98.44 191 GLY A N 1
ATOM 1500 C CA . GLY A 1 191 ? -4.897 5.101 10.126 1.00 98.44 191 GLY A CA 1
ATOM 1501 C C . GLY A 1 191 ? -4.699 5.779 11.483 1.00 98.44 191 GLY A C 1
ATOM 1502 O O . GLY A 1 191 ? -5.674 6.076 12.179 1.00 98.44 191 GLY A O 1
ATOM 1503 N N . PHE A 1 192 ? -3.458 6.086 11.866 1.00 98.38 192 PHE A N 1
ATOM 1504 C CA . PHE A 1 192 ? -3.162 6.804 13.104 1.00 98.38 192 PHE A CA 1
ATOM 1505 C C . PHE A 1 192 ? -3.693 8.240 13.068 1.00 98.38 192 PHE A C 1
ATOM 1507 O O . PHE A 1 192 ? -4.324 8.683 14.032 1.00 98.38 192 PHE A O 1
ATOM 1514 N N . ILE A 1 193 ? -3.487 8.958 11.960 1.00 98.50 193 ILE A N 1
ATOM 1515 C CA . ILE A 1 193 ? -3.984 10.329 11.766 1.00 98.50 193 ILE A CA 1
ATOM 1516 C C . ILE A 1 193 ? -5.509 10.369 11.920 1.00 98.50 193 ILE A C 1
ATOM 1518 O O . ILE A 1 193 ? -6.024 11.165 12.714 1.00 98.50 193 ILE A O 1
ATOM 1522 N N . LEU A 1 194 ? -6.230 9.480 11.231 1.00 98.19 194 LEU A N 1
ATOM 1523 C CA . LEU A 1 194 ? -7.689 9.410 11.310 1.00 98.19 194 LEU A CA 1
ATOM 1524 C C . LEU A 1 194 ? -8.166 9.063 12.725 1.00 98.19 194 LEU A C 1
ATOM 1526 O O . LEU A 1 194 ? -9.073 9.709 13.253 1.00 98.19 194 LEU A O 1
ATOM 1530 N N . LEU A 1 195 ? -7.515 8.100 13.383 1.00 96.56 195 LEU A N 1
ATOM 1531 C CA . LEU A 1 195 ? -7.857 7.718 14.751 1.00 96.56 195 LEU A CA 1
ATOM 1532 C C . LEU A 1 195 ? -7.659 8.885 15.730 1.00 96.56 195 LEU A C 1
ATOM 1534 O O . LEU A 1 195 ? -8.500 9.134 16.596 1.00 96.56 195 LEU A O 1
ATOM 1538 N N . ARG A 1 196 ? -6.568 9.648 15.586 1.00 95.81 196 ARG A N 1
ATOM 1539 C CA . ARG A 1 196 ? -6.308 10.852 16.393 1.00 95.81 196 ARG A CA 1
ATOM 1540 C C . ARG A 1 196 ? -7.338 11.946 16.131 1.00 95.81 196 ARG A C 1
ATOM 1542 O O . ARG A 1 196 ? -7.744 12.613 17.083 1.00 95.81 196 ARG A O 1
ATOM 1549 N N . TYR A 1 197 ? -7.774 12.112 14.886 1.00 96.31 197 TYR A N 1
ATOM 1550 C CA . TYR A 1 197 ? -8.844 13.038 14.530 1.00 96.31 197 TYR A CA 1
ATOM 1551 C C . TYR A 1 197 ? -10.178 12.642 15.184 1.00 96.31 197 TYR A C 1
ATOM 1553 O O . TYR A 1 197 ? -10.803 13.474 15.849 1.00 96.31 197 TYR A O 1
ATOM 1561 N N . TRP A 1 198 ? -10.584 11.372 15.102 1.00 95.38 198 TRP A N 1
ATOM 1562 C CA . TRP A 1 198 ? -11.816 10.900 15.744 1.00 95.38 198 TRP A CA 1
ATOM 1563 C C . TRP A 1 198 ? -11.770 10.987 17.270 1.00 95.38 198 TRP A C 1
ATOM 1565 O O . TRP A 1 198 ? -12.764 11.388 17.873 1.00 95.38 198 TRP A O 1
ATOM 1575 N N . ARG A 1 199 ? -10.619 10.728 17.908 1.00 90.81 199 ARG A N 1
ATOM 1576 C CA . ARG A 1 199 ? -10.448 10.928 19.365 1.00 90.81 199 ARG A CA 1
ATOM 1577 C C . ARG A 1 199 ? -10.750 12.351 19.820 1.00 90.81 199 ARG A C 1
ATOM 1579 O O . ARG A 1 199 ? -11.176 12.538 20.951 1.00 90.81 199 ARG A O 1
ATOM 1586 N N . LYS A 1 200 ? -10.488 13.349 18.973 1.00 89.94 200 LYS A N 1
ATOM 1587 C CA . LYS A 1 200 ? -10.747 14.760 19.292 1.00 89.94 200 LYS A CA 1
ATOM 1588 C C . LYS A 1 200 ? -12.186 15.183 19.005 1.00 89.94 200 LYS A C 1
ATOM 1590 O O . LYS A 1 200 ? -12.670 16.118 19.627 1.00 89.94 200 LYS A O 1
ATOM 1595 N N . THR A 1 201 ? -12.844 14.539 18.044 1.00 87.69 201 THR A N 1
ATOM 1596 C CA . THR A 1 201 ? -14.120 15.009 17.474 1.00 87.69 201 THR A CA 1
ATOM 1597 C C . THR A 1 201 ? -15.322 14.153 17.860 1.00 87.69 201 THR A C 1
ATOM 1599 O O . THR A 1 201 ? -16.458 14.566 17.642 1.00 87.69 201 THR A O 1
ATOM 1602 N N . THR A 1 202 ? -15.106 12.979 18.457 1.00 80.88 202 THR A N 1
ATOM 1603 C CA . THR A 1 202 ? -16.179 12.050 18.829 1.00 80.88 202 THR A CA 1
ATOM 1604 C C . THR A 1 202 ? -16.163 11.750 20.324 1.00 80.88 202 THR A C 1
ATOM 1606 O O . THR A 1 202 ? -15.110 11.542 20.918 1.00 80.88 202 THR A O 1
ATOM 1609 N N . LYS A 1 203 ? -17.353 11.721 20.939 1.00 73.12 203 LYS A N 1
ATOM 1610 C CA . LYS A 1 203 ? -17.530 11.352 22.356 1.00 73.12 203 LYS A CA 1
ATOM 1611 C C . LYS A 1 203 ? -17.583 9.832 22.578 1.00 73.12 203 LYS A C 1
ATOM 1613 O O . LYS A 1 203 ? -17.481 9.388 23.710 1.00 73.12 203 LYS A O 1
ATOM 1618 N N . THR A 1 204 ? -17.754 9.056 21.506 1.00 73.50 204 THR A N 1
ATOM 1619 C CA . THR A 1 204 ? -17.972 7.600 21.513 1.00 73.50 204 THR A CA 1
ATOM 1620 C C . THR A 1 204 ? -17.061 6.928 20.486 1.00 73.50 204 THR A C 1
ATOM 1622 O O . THR A 1 204 ? -17.498 6.516 19.409 1.00 73.50 204 THR A O 1
ATOM 1625 N N . LEU A 1 205 ? -15.757 6.915 20.761 1.00 77.06 205 LEU A N 1
ATOM 1626 C CA . LEU A 1 205 ? -14.780 6.263 19.882 1.00 77.06 205 LEU A CA 1
ATOM 1627 C C . LEU A 1 205 ? -14.542 4.794 20.245 1.00 77.06 205 LEU A C 1
ATOM 1629 O O 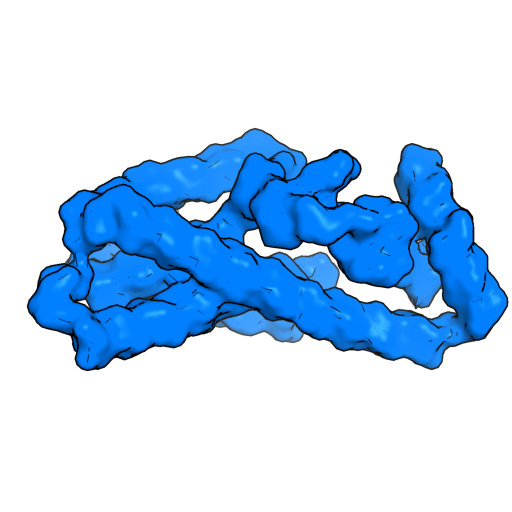. LEU A 1 205 ? -14.291 3.983 19.360 1.00 77.06 205 LEU A O 1
ATOM 1633 N N . TYR A 1 206 ? -14.542 4.505 21.538 1.00 65.62 206 TYR A N 1
ATOM 1634 C CA . TYR A 1 206 ? -14.287 3.218 22.162 1.00 65.62 206 TYR A CA 1
ATOM 1635 C C . TYR A 1 206 ? -14.832 3.307 23.585 1.00 65.62 206 TYR A C 1
ATOM 1637 O O . TYR A 1 206 ? -14.606 4.379 24.200 1.00 65.62 206 TYR A O 1
#

Solvent-accessible surface area (backbone atoms only — not comparable to full-atom values): 10677 Å² total; per-residue (Å²): 115,95,44,30,31,35,44,86,88,21,90,81,39,54,82,68,13,74,62,43,8,46,79,34,58,88,46,70,67,59,43,49,55,48,51,51,48,40,58,64,53,40,49,58,49,26,72,61,53,34,67,71,51,36,51,52,48,40,50,47,2,32,47,31,5,49,53,40,25,54,52,48,49,51,52,50,50,58,56,40,62,72,69,46,54,71,70,55,49,52,47,35,69,75,42,26,58,66,34,50,77,72,75,46,76,57,87,50,67,52,50,29,52,49,30,51,60,39,63,51,57,45,53,36,43,50,17,17,48,36,11,46,46,43,51,46,18,70,77,41,38,75,47,71,43,72,40,86,81,69,81,47,74,39,36,28,36,56,53,39,52,52,51,52,48,50,34,55,51,40,37,76,70,35,90,92,51,20,53,60,29,38,12,30,52,20,0,30,50,39,27,48,52,51,52,57,52,44,65,75,76,42,97,77,67,119

Foldseek 3Di:
DQQFAFAPLAPSHDPNNLPRLLVFAPDDVQVVVLVVLCVVLVVVQCVQAPPVVSVVLLSLQQNLLVVLLSVVLVVVLVVLVVVDDPVLVVCCSPCLQVCVVVVHADPDPSSRVNSCNRNPGRHHSLSSSLLSLLVCCVVQVQDWDADVVPGDTDGSVVVNVVVLVVLVVCLPVPPPCVSVSSSNNSSNVSSVVVLVVCVVVDPRSD

Sequence (206 aa):
STLGLYFPKSENFKPVQILTHMFMHANFWHLFFNMYALFIFGQVLENVWGPKRFLIYYLVCGLGAALTHESVIAYEYARLVNNITPDNLELVLNEGSAYYEAGKVFSDSGMQSLQLLLNTPTVGASGAVFGILLAFGVLFPNTQLMIIFPPIPIKAKYFVLIYGGIELFLAFTQPGSNIAHAAHLGGMLFGFILLRYWRKTTKTLY